Protein AF-A0AAP0V5S6-F1 (afdb_monomer_lite)

pLDDT: mean 70.34, std 24.14, range [26.58, 97.88]

Sequence (188 aa):
MSDKNNKRFLVTYANQEVSKASAVKLLKVNQARMKEGVSFMSADRAALKDNVLHFEHLGVSVLELTSEEAKSLANQEGVLAVEEDAKMYALDIEPEGFDADYKPEIYINQKEMEKLEGTQENIEGVRVKSCLRHKGASLEPINLLEVQEEDTVVGEKTVPEAESLPFNFEMLSDKNKLFAVESLADEK

Radius of gyration: 27.68 Å; chains: 1; bounding box: 50×61×90 Å

Secondary structure (DSSP, 8-state):
----S-EEEEEEESSS---HHHHHHHHT--GGGEEEHHHHHHSS----TT-EEEETTTTEEEEEE-HHHHHHHTTSTTEEEEEE-PPP--TTSPPTT--TT----EEE-HHHHHHHHHHHHHHTT-------------------------------------S--S--GGGSSSS-------------

Structure (mmCIF, N/CA/C/O backbone):
data_AF-A0AAP0V5S6-F1
#
_entry.id   AF-A0AAP0V5S6-F1
#
loop_
_atom_site.group_PDB
_atom_site.id
_atom_site.type_symbol
_atom_site.label_atom_id
_atom_site.label_alt_id
_atom_site.label_comp_id
_atom_site.label_asym_id
_atom_site.label_entity_id
_atom_site.label_seq_id
_atom_site.pdbx_PDB_ins_code
_atom_site.Cartn_x
_atom_site.Cartn_y
_atom_site.Cartn_z
_atom_site.occupancy
_atom_site.B_iso_or_equiv
_atom_site.auth_seq_id
_atom_site.auth_comp_id
_atom_site.auth_asym_id
_atom_site.auth_atom_id
_atom_site.pdbx_PDB_model_num
ATOM 1 N N . MET A 1 1 ? -5.248 16.307 -16.968 1.00 41.19 1 MET A N 1
ATOM 2 C CA . MET A 1 1 ? -4.747 17.017 -15.774 1.00 41.19 1 MET A CA 1
ATOM 3 C C . MET A 1 1 ? -3.443 16.346 -15.413 1.00 41.19 1 MET A C 1
ATOM 5 O O . MET A 1 1 ? -3.450 15.129 -15.338 1.00 41.19 1 MET A O 1
ATOM 9 N N . SER A 1 2 ? -2.341 17.092 -15.366 1.00 47.16 2 SER A N 1
ATOM 10 C CA . SER A 1 2 ? -0.997 16.538 -15.179 1.00 47.16 2 SER A CA 1
ATOM 11 C C . SER A 1 2 ? -0.911 15.728 -13.888 1.00 47.16 2 SER A C 1
ATOM 13 O O . SER A 1 2 ? -1.362 16.208 -12.846 1.00 47.16 2 SER A O 1
ATOM 15 N N . ASP A 1 3 ? -0.326 14.539 -13.995 1.00 51.31 3 ASP A N 1
ATOM 16 C CA . ASP A 1 3 ? 0.064 13.653 -12.903 1.00 51.31 3 ASP A CA 1
ATOM 17 C C . ASP A 1 3 ? 0.846 14.464 -11.854 1.00 51.31 3 ASP A C 1
ATOM 19 O O . ASP A 1 3 ? 2.003 14.834 -12.054 1.00 51.31 3 ASP A O 1
ATOM 23 N N . LYS A 1 4 ? 0.178 14.850 -10.765 1.00 57.22 4 LYS A N 1
ATOM 24 C CA . LYS A 1 4 ? 0.787 15.595 -9.662 1.00 57.22 4 LYS A CA 1
ATOM 25 C C . LYS A 1 4 ? 1.613 14.614 -8.838 1.00 57.22 4 LYS A C 1
ATOM 27 O O . LYS A 1 4 ? 1.044 13.996 -7.962 1.00 57.22 4 LYS A O 1
ATOM 32 N N . ASN A 1 5 ? 2.908 14.462 -9.113 1.00 77.62 5 ASN A N 1
ATOM 33 C CA . ASN A 1 5 ? 3.875 13.767 -8.244 1.00 77.62 5 ASN A CA 1
ATOM 34 C C . ASN A 1 5 ? 3.363 12.463 -7.589 1.00 77.62 5 ASN A C 1
ATOM 36 O O . ASN A 1 5 ? 3.657 12.201 -6.424 1.00 77.62 5 ASN A O 1
ATOM 40 N N . ASN A 1 6 ? 2.570 11.665 -8.310 1.00 87.56 6 ASN A N 1
ATOM 41 C CA . ASN A 1 6 ? 2.052 10.418 -7.764 1.00 87.56 6 ASN A CA 1
ATOM 42 C C . ASN A 1 6 ? 3.207 9.424 -7.644 1.00 87.56 6 ASN A C 1
ATOM 44 O O . ASN A 1 6 ? 3.978 9.235 -8.588 1.00 87.56 6 ASN A O 1
ATOM 48 N N . LYS A 1 7 ? 3.290 8.771 -6.491 1.00 91.06 7 LYS A N 1
ATOM 49 C CA . LYS A 1 7 ? 4.207 7.667 -6.218 1.00 91.06 7 LYS A CA 1
ATOM 50 C C . LYS A 1 7 ? 3.400 6.397 -6.014 1.00 91.06 7 LYS A C 1
ATOM 52 O O . LYS A 1 7 ? 2.199 6.447 -5.749 1.00 91.06 7 LYS A O 1
ATOM 57 N N . ARG A 1 8 ? 4.053 5.249 -6.150 1.00 93.12 8 ARG A N 1
ATOM 58 C CA . ARG A 1 8 ? 3.444 3.968 -5.795 1.00 93.12 8 ARG A CA 1
ATOM 59 C C . ARG A 1 8 ? 3.677 3.697 -4.325 1.00 93.12 8 ARG A C 1
ATOM 61 O O . ARG A 1 8 ? 4.775 3.920 -3.828 1.00 93.12 8 ARG A O 1
ATOM 68 N N . PHE A 1 9 ? 2.646 3.198 -3.668 1.00 95.50 9 PHE A N 1
ATOM 69 C CA . PHE A 1 9 ? 2.692 2.823 -2.269 1.00 95.50 9 PHE A CA 1
ATOM 70 C C . PHE A 1 9 ? 2.130 1.420 -2.076 1.00 95.50 9 PHE A C 1
ATOM 72 O O . PHE A 1 9 ? 1.155 1.035 -2.731 1.00 95.50 9 PHE A O 1
ATOM 79 N N . LEU A 1 10 ? 2.726 0.693 -1.140 1.00 96.56 10 LEU A N 1
ATOM 80 C CA . LEU A 1 10 ? 2.165 -0.477 -0.493 1.00 96.56 10 LEU A CA 1
ATOM 81 C C . LEU A 1 10 ? 1.344 -0.011 0.709 1.00 96.56 10 LEU A C 1
ATOM 83 O O . LEU A 1 10 ? 1.794 0.801 1.512 1.00 96.56 10 LEU A O 1
ATOM 87 N N . VAL A 1 11 ? 0.127 -0.527 0.829 1.00 97.19 11 VAL A N 1
ATOM 88 C CA . VAL A 1 11 ? -0.758 -0.296 1.969 1.00 97.19 11 VAL A CA 1
ATOM 89 C C . VAL A 1 11 ? -0.964 -1.615 2.678 1.00 97.19 11 VAL A C 1
ATOM 91 O O . VAL A 1 11 ? -1.604 -2.514 2.132 1.00 97.19 11 VAL A O 1
ATOM 94 N N . THR A 1 12 ? -0.444 -1.696 3.895 1.00 96.69 12 THR A N 1
ATOM 95 C CA . THR A 1 12 ? -0.555 -2.857 4.773 1.00 96.69 12 THR A CA 1
ATOM 96 C C . THR A 1 12 ? -1.757 -2.671 5.686 1.00 96.69 12 THR A C 1
ATOM 98 O O . THR A 1 12 ? -1.900 -1.640 6.350 1.00 96.69 12 THR A O 1
ATOM 101 N N . TYR A 1 13 ? -2.647 -3.656 5.718 1.00 96.19 13 TYR A N 1
ATOM 102 C CA . TYR A 1 13 ? -3.837 -3.630 6.561 1.00 96.19 13 TYR A CA 1
ATOM 103 C C . TYR A 1 13 ? -3.547 -4.161 7.966 1.00 96.19 13 TYR A C 1
ATOM 105 O O . TYR A 1 13 ? -2.679 -5.005 8.162 1.00 96.19 13 TYR A O 1
ATOM 113 N N . ALA A 1 14 ? -4.313 -3.692 8.952 1.00 93.19 14 ALA A N 1
ATOM 114 C CA . ALA A 1 14 ? -4.196 -4.166 10.333 1.00 93.19 14 ALA A CA 1
ATOM 115 C C . ALA A 1 14 ? -4.647 -5.631 10.498 1.00 93.19 14 ALA A C 1
ATOM 117 O O . ALA A 1 14 ? -4.164 -6.338 11.376 1.00 93.19 14 ALA A O 1
ATOM 118 N N . ASN A 1 15 ? -5.559 -6.100 9.640 1.00 88.94 15 ASN A N 1
ATOM 119 C CA . ASN A 1 15 ? -5.927 -7.509 9.537 1.00 88.94 15 ASN A CA 1
ATOM 120 C C . ASN A 1 15 ? -5.299 -8.099 8.267 1.00 88.94 15 ASN A C 1
ATOM 122 O O . ASN A 1 15 ? -5.404 -7.499 7.200 1.00 88.94 15 ASN A O 1
ATOM 126 N N . GLN A 1 16 ? -4.676 -9.271 8.375 1.00 79.75 16 GLN A N 1
ATOM 127 C CA . GLN A 1 16 ? -4.069 -9.957 7.233 1.00 79.75 16 GLN A CA 1
ATOM 128 C C . GLN A 1 16 ? -5.127 -10.518 6.269 1.00 79.75 16 GLN A C 1
ATOM 130 O O . GLN A 1 16 ? -4.907 -10.534 5.064 1.00 79.75 16 GLN A O 1
ATOM 135 N N . GLU A 1 17 ? -6.304 -10.905 6.771 1.00 86.75 17 GLU A N 1
ATOM 136 C CA . GLU A 1 17 ? -7.399 -11.469 5.972 1.00 86.75 17 GLU A CA 1
ATOM 137 C C . GLU A 1 17 ? -8.362 -10.376 5.484 1.00 86.75 17 GLU A C 1
ATOM 139 O O . GLU A 1 17 ? -9.538 -10.302 5.858 1.00 86.75 17 GLU A O 1
ATOM 144 N N . VAL A 1 18 ? -7.861 -9.471 4.646 1.00 90.62 18 VAL A N 1
ATOM 145 C CA . VAL A 1 18 ? -8.696 -8.443 4.015 1.00 90.62 18 VAL A CA 1
ATOM 146 C C . VAL A 1 18 ? -9.098 -8.914 2.633 1.00 90.62 18 VAL A C 1
ATOM 148 O O . VAL A 1 18 ? -8.262 -9.026 1.752 1.00 90.62 18 VAL A O 1
ATOM 151 N N . SER A 1 19 ? -10.400 -9.125 2.428 1.00 91.69 19 SER A N 1
ATOM 152 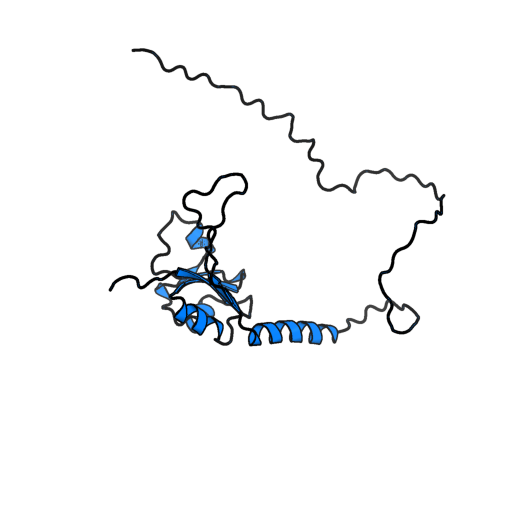C CA . SER A 1 19 ? -10.928 -9.442 1.099 1.00 91.69 19 SER A CA 1
ATOM 153 C C . SER A 1 19 ? -10.845 -8.257 0.137 1.00 91.69 19 SER A C 1
ATOM 155 O O . SER A 1 19 ? -10.921 -7.089 0.543 1.00 91.69 19 SER A O 1
ATOM 157 N N . LYS A 1 20 ? -10.876 -8.547 -1.168 1.00 90.94 20 LYS A N 1
ATOM 158 C CA . LYS A 1 20 ? -10.952 -7.526 -2.228 1.00 90.94 20 LYS A CA 1
ATOM 159 C C . LYS A 1 20 ? -12.079 -6.508 -2.008 1.00 90.94 20 LYS A C 1
ATOM 161 O O . LYS A 1 20 ? -11.898 -5.313 -2.236 1.00 90.94 20 LYS A O 1
ATOM 166 N N . ALA A 1 21 ? -13.256 -6.961 -1.573 1.00 91.50 21 ALA A N 1
ATOM 167 C CA . ALA A 1 21 ? -14.403 -6.085 -1.335 1.00 91.50 21 ALA A CA 1
ATOM 168 C C . ALA A 1 21 ? -14.187 -5.162 -0.125 1.00 91.50 21 ALA A C 1
ATOM 170 O O . ALA A 1 21 ? -14.599 -4.000 -0.151 1.00 91.50 21 ALA A O 1
ATOM 171 N N . SER A 1 22 ? -13.528 -5.664 0.920 1.00 92.56 22 SER A N 1
ATOM 172 C CA . SER A 1 22 ? -13.146 -4.878 2.094 1.00 92.56 22 SER A CA 1
ATOM 173 C C . SER A 1 22 ? -12.080 -3.840 1.740 1.00 92.56 22 SER A C 1
ATOM 175 O O . SER A 1 22 ? -12.246 -2.669 2.079 1.00 92.56 22 SER A O 1
ATOM 177 N N . ALA A 1 23 ? -11.057 -4.226 0.972 1.00 93.12 23 ALA A N 1
ATOM 178 C CA . ALA A 1 23 ? -10.015 -3.323 0.484 1.00 93.12 23 ALA A CA 1
ATOM 179 C C . ALA A 1 23 ? -10.588 -2.169 -0.355 1.00 93.12 23 ALA A C 1
ATOM 181 O O . ALA A 1 23 ? -10.225 -1.014 -0.150 1.00 93.12 23 ALA A O 1
ATOM 182 N N . VAL A 1 24 ? -11.541 -2.452 -1.253 1.00 94.19 24 VAL A N 1
ATOM 183 C CA . VAL A 1 24 ? -12.243 -1.430 -2.056 1.00 94.19 24 VAL A CA 1
ATOM 184 C C . VAL A 1 24 ? -12.928 -0.387 -1.169 1.00 94.19 24 VAL A C 1
ATOM 186 O O . VAL A 1 24 ? -12.810 0.811 -1.423 1.00 94.19 24 VAL A O 1
ATOM 189 N N . LYS A 1 25 ? -13.623 -0.833 -0.115 1.00 93.44 25 LYS A N 1
ATOM 190 C CA . LYS A 1 25 ? -14.309 0.059 0.832 1.00 93.44 25 LYS A CA 1
ATOM 191 C C . LYS A 1 25 ? -13.319 0.884 1.649 1.00 93.44 25 LYS A C 1
ATOM 193 O O . LYS A 1 25 ? -13.519 2.086 1.798 1.00 93.44 25 LYS A O 1
ATOM 198 N N . LEU A 1 26 ? -12.264 0.244 2.154 1.00 92.94 26 LEU A N 1
ATOM 199 C CA . LEU A 1 26 ? -11.262 0.879 3.006 1.00 92.94 26 LEU A CA 1
ATOM 200 C C . LEU A 1 26 ? -10.474 1.940 2.229 1.00 92.94 26 LEU A C 1
ATOM 202 O O . LEU A 1 26 ? -10.362 3.073 2.685 1.00 92.94 26 LEU A O 1
ATOM 206 N N . LEU A 1 27 ? -10.001 1.602 1.028 1.00 92.75 27 LEU A N 1
ATOM 207 C CA . LEU A 1 27 ? -9.225 2.508 0.178 1.00 92.75 27 LEU A CA 1
ATOM 208 C C . LEU A 1 27 ? -10.092 3.529 -0.575 1.00 92.75 27 LEU A C 1
ATOM 210 O O . LEU A 1 27 ? -9.559 4.431 -1.212 1.00 92.75 27 LEU A O 1
ATOM 214 N N . LYS A 1 28 ? -11.426 3.391 -0.533 1.00 92.81 28 LYS A N 1
ATOM 215 C CA . LYS A 1 28 ? -12.389 4.245 -1.256 1.00 92.81 28 LYS A CA 1
ATOM 216 C C . LYS A 1 28 ? -12.111 4.319 -2.766 1.00 92.81 28 LYS A C 1
ATOM 218 O O . LYS A 1 28 ? -12.337 5.344 -3.407 1.00 92.81 28 LYS A O 1
ATOM 223 N N . VAL A 1 29 ? -11.637 3.217 -3.345 1.00 90.69 29 VAL A N 1
ATOM 224 C CA . VAL A 1 29 ? -11.317 3.112 -4.777 1.00 90.69 29 VAL A CA 1
ATOM 225 C C . VAL A 1 29 ? -12.467 2.482 -5.557 1.00 90.69 29 VAL A C 1
ATOM 227 O O . VAL A 1 29 ? -13.310 1.780 -5.008 1.00 90.69 29 VAL A O 1
ATOM 230 N N . ASN A 1 30 ? -12.521 2.707 -6.870 1.00 90.44 30 ASN A N 1
ATOM 231 C CA . ASN A 1 30 ? -13.517 2.054 -7.719 1.00 90.44 30 ASN A CA 1
ATOM 232 C C . ASN A 1 30 ? -13.197 0.552 -7.861 1.00 90.44 30 ASN A C 1
ATOM 234 O O . ASN A 1 30 ? -12.082 0.188 -8.232 1.00 90.44 30 ASN A O 1
ATOM 238 N N . GLN A 1 31 ? -14.188 -0.317 -7.642 1.00 89.50 31 GLN A N 1
ATOM 239 C CA . GLN A 1 31 ? -14.043 -1.772 -7.760 1.00 89.50 31 GLN A CA 1
ATOM 240 C C . GLN A 1 31 ? -13.486 -2.227 -9.122 1.00 89.50 31 GLN A C 1
ATOM 242 O O . GLN A 1 31 ? -12.730 -3.194 -9.173 1.00 89.50 31 GLN A O 1
ATOM 247 N N . ALA A 1 32 ? -13.804 -1.528 -10.217 1.00 88.38 32 ALA A N 1
ATOM 248 C CA . ALA A 1 32 ? -13.301 -1.850 -11.555 1.00 88.38 32 ALA A CA 1
ATOM 249 C C . ALA A 1 32 ? -11.774 -1.672 -11.687 1.00 88.38 32 ALA A C 1
ATOM 251 O O . ALA A 1 32 ? -11.128 -2.386 -12.465 1.00 88.38 32 ALA A O 1
ATOM 252 N N . ARG A 1 33 ? -11.206 -0.745 -10.899 1.00 88.56 33 ARG A N 1
ATOM 253 C CA . ARG A 1 33 ? -9.761 -0.470 -10.820 1.00 88.56 33 ARG A CA 1
ATOM 254 C C . ARG A 1 33 ? -9.024 -1.495 -9.960 1.00 88.56 33 ARG A C 1
ATOM 256 O O . ARG A 1 33 ? -7.815 -1.631 -10.090 1.00 88.56 33 ARG A O 1
ATOM 263 N N . MET A 1 34 ? -9.739 -2.229 -9.107 1.00 91.06 34 MET A N 1
ATOM 264 C CA . MET A 1 34 ? -9.155 -3.237 -8.228 1.00 91.06 34 MET A CA 1
ATOM 265 C C . MET A 1 34 ? -8.904 -4.545 -8.990 1.00 91.06 34 MET A C 1
ATOM 267 O O . MET A 1 34 ? -9.842 -5.226 -9.428 1.00 91.06 34 MET A O 1
ATOM 271 N N . LYS A 1 35 ? -7.638 -4.932 -9.114 1.00 91.38 35 LYS A N 1
ATOM 272 C CA . LYS A 1 35 ? -7.181 -6.193 -9.702 1.00 91.38 35 LYS A CA 1
ATOM 273 C C . LYS A 1 35 ? -6.686 -7.126 -8.605 1.00 91.38 35 LYS A C 1
ATOM 275 O O . LYS A 1 35 ? -6.239 -6.687 -7.551 1.00 91.38 35 LYS A O 1
ATOM 280 N N . GLU A 1 36 ? -6.831 -8.419 -8.850 1.00 91.12 36 GLU A N 1
ATOM 281 C CA . GLU A 1 36 ? -6.203 -9.427 -7.999 1.00 91.12 36 GLU A CA 1
ATOM 282 C C . GLU A 1 36 ? -4.710 -9.454 -8.354 1.00 91.12 36 GLU A C 1
ATOM 284 O O . GLU A 1 36 ? -4.359 -9.516 -9.534 1.00 91.12 36 GLU A O 1
ATOM 289 N N . GLY A 1 37 ? -3.853 -9.265 -7.351 1.00 87.62 37 GLY A N 1
ATOM 290 C CA . GLY A 1 37 ? -2.441 -8.964 -7.552 1.00 87.62 37 GLY A CA 1
ATOM 291 C C . GLY A 1 37 ? -1.659 -10.112 -8.185 1.00 87.62 37 GLY A C 1
ATOM 292 O O . GLY A 1 37 ? -0.890 -9.875 -9.115 1.00 87.62 37 GLY A O 1
ATOM 293 N N . VAL A 1 38 ? -1.893 -11.355 -7.755 1.00 85.94 38 VAL A N 1
ATOM 294 C CA . VAL A 1 38 ? -1.132 -12.523 -8.228 1.00 85.94 38 VAL A CA 1
ATOM 295 C C . VAL A 1 38 ? -1.421 -12.799 -9.703 1.00 85.94 38 VAL A C 1
ATOM 297 O O . VAL A 1 38 ? -0.504 -12.933 -10.513 1.00 85.94 38 VAL A O 1
ATOM 300 N N . SER A 1 39 ? -2.697 -12.823 -10.078 1.00 86.44 39 SER A N 1
ATOM 301 C CA . SER A 1 39 ? -3.157 -13.023 -11.449 1.00 86.44 39 SER A CA 1
ATOM 302 C C . SER A 1 39 ? -2.778 -11.863 -12.361 1.00 86.44 39 SER A C 1
ATOM 304 O O . SER A 1 39 ? -2.566 -12.081 -13.551 1.00 86.44 39 SER A O 1
ATOM 306 N N . PHE A 1 40 ? -2.729 -10.631 -11.849 1.00 83.81 40 PHE A N 1
ATOM 307 C CA . PHE A 1 40 ? -2.315 -9.487 -12.658 1.00 83.81 40 PHE A CA 1
ATOM 308 C C . PHE A 1 40 ? -0.818 -9.541 -12.974 1.00 83.81 40 PHE A C 1
ATOM 310 O O . PHE A 1 40 ? -0.419 -9.247 -14.098 1.00 83.81 40 PHE A O 1
ATOM 317 N N . MET A 1 41 ? 0.004 -9.942 -12.002 1.00 81.94 41 MET A N 1
ATOM 318 C CA . MET A 1 41 ? 1.455 -10.044 -12.175 1.00 81.94 41 MET A CA 1
ATOM 319 C C . MET A 1 41 ? 1.887 -11.241 -13.029 1.00 81.94 41 MET A C 1
ATOM 321 O O . MET A 1 41 ? 2.969 -11.195 -13.612 1.00 81.94 41 MET A O 1
ATOM 325 N N . SER A 1 42 ? 1.070 -12.294 -13.116 1.00 82.00 42 SER A N 1
ATOM 326 C CA . SER A 1 42 ? 1.364 -13.481 -13.930 1.00 82.00 42 SER A CA 1
ATOM 327 C C . SER A 1 42 ? 0.998 -13.337 -15.411 1.00 82.00 42 SER A C 1
ATOM 329 O O . SER A 1 42 ? 1.455 -14.137 -16.225 1.00 82.00 42 SER A O 1
ATOM 331 N N . ALA A 1 43 ? 0.192 -12.338 -15.776 1.00 78.56 43 ALA A N 1
ATOM 332 C CA . ALA A 1 43 ? -0.167 -12.058 -17.163 1.00 78.56 43 ALA A CA 1
ATOM 333 C C . ALA A 1 43 ? 0.917 -11.233 -17.884 1.00 78.56 43 ALA A C 1
ATOM 335 O O . ALA A 1 43 ? 1.699 -10.523 -17.246 1.00 78.56 43 ALA A O 1
ATOM 336 N N . ASP A 1 44 ? 0.926 -11.269 -19.224 1.00 62.69 44 ASP A N 1
ATOM 337 C CA . ASP A 1 44 ? 1.782 -10.415 -20.061 1.00 62.69 44 ASP A CA 1
ATOM 338 C C . ASP A 1 44 ? 1.415 -8.925 -19.876 1.00 62.69 44 ASP A C 1
ATOM 340 O O . ASP A 1 44 ? 0.544 -8.354 -20.531 1.00 62.69 44 ASP A O 1
ATOM 344 N N . ARG A 1 45 ? 2.073 -8.351 -18.865 1.00 57.41 45 ARG A N 1
ATOM 345 C CA . ARG A 1 45 ? 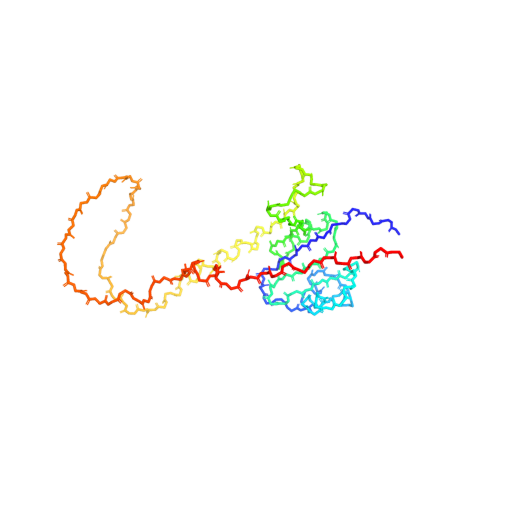2.203 -6.970 -18.377 1.00 57.41 45 ARG A CA 1
ATOM 346 C C . ARG A 1 45 ? 1.365 -5.893 -19.081 1.00 57.41 45 ARG A C 1
ATOM 348 O O . ARG A 1 45 ? 1.833 -5.215 -19.994 1.00 57.41 45 ARG A O 1
ATOM 355 N N . ALA A 1 46 ? 0.200 -5.585 -18.511 1.00 59.75 46 ALA A N 1
ATOM 356 C CA . ALA A 1 46 ? -0.354 -4.234 -18.591 1.00 59.75 46 ALA A CA 1
ATOM 357 C C . ALA A 1 46 ? 0.332 -3.336 -17.546 1.00 59.75 46 ALA A C 1
ATOM 359 O O . ALA A 1 46 ? 0.659 -3.783 -16.445 1.00 59.75 46 ALA A O 1
ATOM 360 N N . ALA A 1 47 ? 0.543 -2.058 -17.867 1.00 65.56 47 ALA A N 1
ATOM 361 C CA . ALA A 1 47 ? 1.027 -1.097 -16.883 1.00 65.56 47 ALA A CA 1
ATOM 362 C C . ALA A 1 47 ? 0.035 -1.002 -15.711 1.00 65.56 47 ALA A C 1
ATOM 364 O O . ALA A 1 47 ? -1.176 -0.934 -15.921 1.00 65.56 47 ALA A O 1
ATOM 365 N N . LEU A 1 48 ? 0.552 -0.931 -14.479 1.00 69.50 48 LEU A N 1
ATOM 366 C CA . LEU A 1 48 ? -0.251 -0.708 -13.269 1.00 69.50 48 LEU A CA 1
ATOM 367 C C . LEU A 1 48 ? -0.995 0.640 -13.283 1.00 69.50 48 LEU A C 1
ATOM 369 O O . LEU A 1 48 ? -1.841 0.886 -12.429 1.00 69.50 48 LEU A O 1
ATOM 373 N N . LYS A 1 49 ? -0.709 1.499 -14.266 1.00 73.25 49 LYS A N 1
ATOM 374 C CA . LYS A 1 49 ? -1.306 2.821 -14.406 1.00 73.25 49 LYS A CA 1
ATOM 375 C C . LYS A 1 49 ? -2.829 2.733 -14.265 1.00 73.25 49 LYS A C 1
ATOM 377 O O . LYS A 1 49 ? -3.481 1.919 -14.918 1.00 73.25 49 LYS A O 1
ATOM 382 N N . ASP A 1 50 ? -3.361 3.538 -13.351 1.00 75.00 50 ASP A N 1
ATOM 383 C CA . ASP A 1 50 ? -4.777 3.623 -12.978 1.00 75.00 50 ASP A CA 1
ATOM 384 C C . ASP A 1 50 ? -5.393 2.399 -12.273 1.00 75.00 50 ASP A C 1
ATOM 386 O O . ASP A 1 50 ? -6.562 2.462 -11.879 1.00 75.00 50 ASP A O 1
ATOM 390 N N . ASN A 1 51 ? -4.651 1.319 -12.030 1.00 84.50 51 ASN A N 1
ATOM 391 C CA . ASN A 1 51 ? -5.139 0.132 -11.324 1.00 84.50 51 ASN A CA 1
ATOM 392 C C . ASN A 1 51 ? -4.618 0.062 -9.879 1.00 84.50 51 ASN A C 1
ATOM 394 O O . ASN A 1 51 ? -3.625 0.684 -9.515 1.00 84.50 51 ASN A O 1
ATOM 398 N N . VAL A 1 52 ? -5.322 -0.710 -9.055 1.00 91.88 52 VAL A N 1
ATOM 399 C CA . VAL A 1 52 ? -4.924 -1.079 -7.691 1.00 91.88 52 VAL A CA 1
ATOM 400 C C . VAL A 1 52 ? -4.731 -2.585 -7.675 1.00 91.88 52 VAL A C 1
ATOM 402 O O . VAL A 1 52 ? -5.629 -3.307 -8.111 1.00 91.88 52 VAL A O 1
ATOM 405 N N . LEU A 1 53 ? -3.591 -3.067 -7.189 1.00 93.31 53 LEU A N 1
ATOM 406 C CA 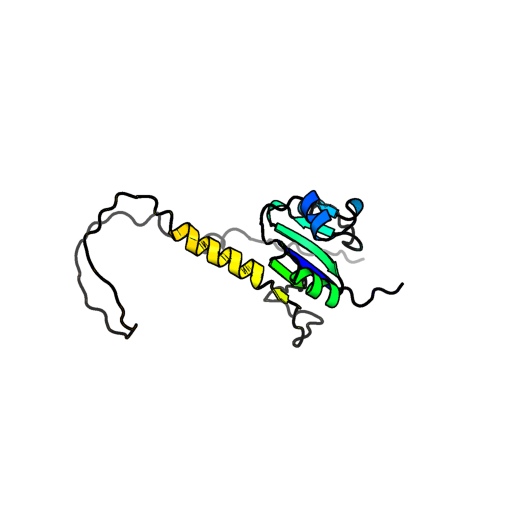. LEU A 1 53 ? -3.378 -4.498 -6.969 1.00 93.31 53 LEU A CA 1
ATOM 407 C C . LEU A 1 53 ? -3.688 -4.819 -5.527 1.00 93.31 53 LEU A C 1
ATOM 409 O O . LEU A 1 53 ? -3.213 -4.130 -4.635 1.00 93.31 53 LEU A O 1
ATOM 413 N N . HIS A 1 54 ? -4.453 -5.873 -5.304 1.00 94.81 54 HIS A N 1
ATOM 414 C CA . HIS A 1 54 ? -4.739 -6.351 -3.967 1.00 94.81 54 HIS A CA 1
ATOM 415 C C . HIS A 1 54 ? -4.303 -7.802 -3.813 1.00 94.81 54 HIS A C 1
ATOM 417 O O . HIS A 1 54 ? -4.625 -8.642 -4.657 1.00 94.81 54 HIS A O 1
ATOM 423 N N . PHE A 1 55 ? -3.594 -8.075 -2.723 1.00 93.12 55 PHE A N 1
ATOM 424 C CA . PHE A 1 55 ? -3.054 -9.377 -2.365 1.00 93.12 55 PHE A CA 1
ATOM 425 C C . PHE A 1 55 ? -3.764 -9.874 -1.102 1.00 93.12 55 PHE A C 1
ATOM 427 O O . PHE A 1 55 ? -3.333 -9.608 0.019 1.00 93.12 55 PHE A O 1
ATOM 434 N N . GLU A 1 56 ? -4.874 -10.585 -1.301 1.00 88.12 56 GLU A N 1
ATOM 435 C CA . GLU A 1 56 ? -5.824 -10.974 -0.243 1.00 88.12 56 GLU A CA 1
ATOM 436 C C . GLU A 1 56 ? -5.173 -11.762 0.904 1.00 88.12 56 GLU A C 1
ATOM 438 O O . GLU A 1 56 ? -5.448 -11.489 2.064 1.00 88.12 56 GLU A O 1
ATOM 443 N N . HIS A 1 57 ? -4.242 -12.670 0.600 1.00 87.31 57 HIS A N 1
ATOM 444 C CA . HIS A 1 57 ? -3.552 -13.490 1.608 1.00 87.31 57 HIS A CA 1
ATOM 445 C C . HIS A 1 57 ? -2.284 -12.846 2.187 1.00 87.31 57 HIS A C 1
ATOM 447 O O . HIS A 1 57 ? -1.624 -13.450 3.026 1.00 87.31 57 HIS A O 1
ATOM 453 N N . LEU A 1 58 ? -1.914 -11.652 1.717 1.00 90.25 58 LEU A N 1
ATOM 454 C CA . LEU A 1 58 ? -0.810 -10.875 2.289 1.00 90.25 58 LEU A CA 1
ATOM 455 C C . LEU A 1 58 ? -1.317 -9.722 3.157 1.00 90.25 58 LEU A C 1
ATOM 457 O O . LEU A 1 58 ? -0.543 -9.157 3.921 1.00 90.25 58 LEU A O 1
ATOM 461 N N . GLY A 1 59 ? -2.591 -9.340 3.024 1.00 92.50 59 GLY A N 1
ATOM 462 C CA . GLY A 1 59 ? -3.112 -8.146 3.682 1.00 92.50 59 GLY A CA 1
ATOM 463 C C . GLY A 1 59 ? -2.474 -6.861 3.151 1.00 92.50 59 GLY A C 1
ATOM 464 O O . GLY A 1 59 ? -2.329 -5.896 3.898 1.00 92.50 59 GLY A O 1
ATOM 465 N N . VAL A 1 60 ? -2.096 -6.838 1.868 1.00 95.50 60 VAL A N 1
ATOM 466 C CA . VAL A 1 60 ? -1.427 -5.692 1.237 1.00 95.50 60 VAL A CA 1
ATOM 467 C C . VAL A 1 60 ? -2.111 -5.308 -0.071 1.00 95.50 60 VAL A C 1
ATOM 469 O O . VAL A 1 60 ? -2.591 -6.161 -0.822 1.00 95.50 60 VAL A O 1
ATOM 472 N N . SER A 1 61 ? -2.134 -4.011 -0.368 1.00 95.62 61 SER A N 1
ATOM 473 C CA . SER A 1 61 ? -2.486 -3.494 -1.693 1.00 95.62 61 SER A CA 1
ATOM 474 C C . SER A 1 61 ? -1.444 -2.516 -2.221 1.00 95.62 61 SER A C 1
ATOM 476 O O . SER A 1 61 ? -0.834 -1.793 -1.445 1.00 95.62 61 SER A O 1
ATOM 478 N N . VAL A 1 62 ? -1.291 -2.450 -3.542 1.00 94.88 62 VAL A N 1
ATOM 479 C CA . VAL A 1 62 ? -0.406 -1.510 -4.240 1.00 94.88 62 VAL A CA 1
ATOM 480 C C . VAL A 1 62 ? -1.238 -0.545 -5.074 1.00 94.88 62 VAL A C 1
ATOM 482 O O . VAL A 1 62 ? -2.091 -0.975 -5.856 1.00 94.88 62 VAL A O 1
ATOM 485 N N . LEU A 1 63 ? -0.992 0.755 -4.925 1.00 93.19 63 LEU A N 1
ATOM 486 C CA . LEU A 1 63 ? -1.673 1.813 -5.672 1.00 93.19 63 LEU A CA 1
ATOM 487 C C . LEU A 1 63 ? -0.832 3.086 -5.780 1.00 93.19 63 LEU A C 1
ATOM 489 O O . LEU A 1 63 ? 0.103 3.298 -5.015 1.00 93.19 63 LEU A O 1
ATOM 493 N N . GLU A 1 64 ? -1.190 3.936 -6.739 1.00 92.75 64 GLU A N 1
ATOM 494 C CA . GLU A 1 64 ? -0.593 5.261 -6.915 1.00 92.75 64 GLU A CA 1
ATOM 495 C C . GLU A 1 64 ? -1.340 6.308 -6.075 1.00 92.75 64 GLU A C 1
ATOM 497 O O . GLU A 1 64 ? -2.566 6.408 -6.175 1.00 92.75 64 GLU A O 1
ATOM 502 N N . LEU A 1 65 ? -0.601 7.072 -5.265 1.00 92.25 65 LEU A N 1
ATOM 503 C CA . LEU A 1 65 ? -1.096 8.124 -4.365 1.00 92.25 65 LEU A CA 1
ATOM 504 C C . LEU A 1 65 ? -0.142 9.325 -4.375 1.00 92.25 65 LEU A C 1
ATOM 506 O O . LEU A 1 65 ? 1.033 9.190 -4.727 1.00 92.25 65 LEU A O 1
ATOM 510 N N . THR A 1 66 ? -0.614 10.487 -3.926 1.00 93.62 66 THR A N 1
ATOM 511 C CA . THR A 1 66 ? 0.296 11.555 -3.477 1.00 93.62 66 THR A CA 1
ATOM 512 C C . THR A 1 66 ? 0.800 11.279 -2.056 1.00 93.62 66 THR A C 1
ATOM 514 O O . THR A 1 66 ? 0.172 10.541 -1.293 1.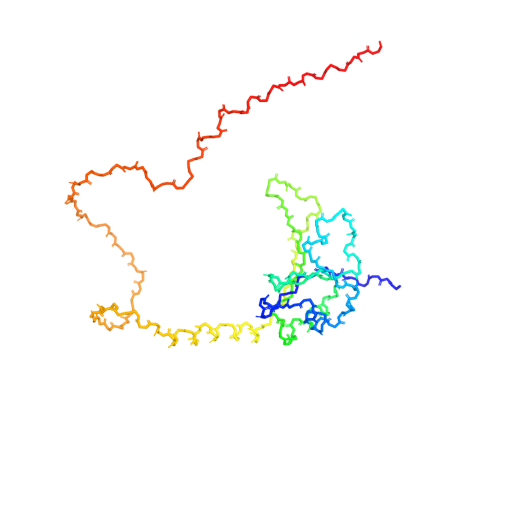00 93.62 66 THR A O 1
ATOM 517 N N . SER A 1 67 ? 1.909 11.905 -1.656 1.00 93.50 67 SER A N 1
ATOM 518 C CA . SER A 1 67 ? 2.441 11.808 -0.287 1.00 93.50 67 SER A CA 1
ATOM 519 C C . SER A 1 67 ? 1.423 12.241 0.778 1.00 93.50 67 SER A C 1
ATOM 521 O O . SER A 1 67 ? 1.321 11.639 1.848 1.00 93.50 67 SER A O 1
ATOM 523 N N . GLU A 1 68 ? 0.616 13.267 0.496 1.00 94.56 68 GLU A N 1
ATOM 524 C CA . GLU A 1 68 ? -0.439 13.730 1.404 1.00 94.56 68 GLU A CA 1
ATOM 525 C C . GLU A 1 68 ? -1.564 12.701 1.548 1.00 94.56 68 GLU A C 1
ATOM 527 O O . GLU A 1 68 ? -2.048 12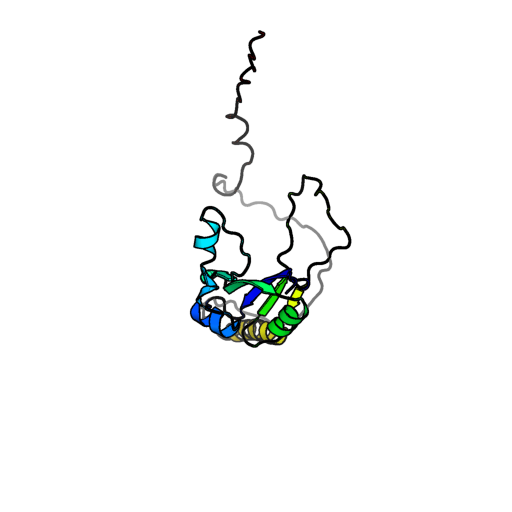.469 2.660 1.00 94.56 68 GLU A O 1
ATOM 532 N N . GLU A 1 69 ? -1.967 12.069 0.444 1.00 94.38 69 GLU A N 1
ATOM 533 C CA . GLU A 1 69 ? -2.961 10.996 0.450 1.00 94.38 69 GLU A CA 1
ATOM 534 C C . GLU A 1 69 ? -2.441 9.775 1.212 1.00 94.38 69 GLU A C 1
ATOM 536 O O . GLU A 1 69 ? -3.157 9.249 2.064 1.00 94.38 69 GLU A O 1
ATOM 541 N N . ALA A 1 70 ? -1.186 9.374 0.980 1.00 95.00 70 ALA A N 1
ATOM 542 C CA . ALA A 1 70 ? -0.529 8.277 1.686 1.00 95.00 70 ALA A CA 1
ATOM 543 C C . ALA A 1 70 ? -0.481 8.529 3.201 1.00 95.00 70 ALA A C 1
ATOM 545 O O . ALA A 1 70 ? -0.915 7.692 3.996 1.00 95.00 70 ALA A O 1
ATOM 546 N N . LYS A 1 71 ? -0.058 9.730 3.612 1.00 95.69 71 LYS A N 1
ATOM 547 C CA . LYS A 1 71 ? -0.042 10.136 5.022 1.00 95.69 71 LYS A CA 1
ATOM 548 C C . LYS A 1 71 ? -1.443 10.167 5.633 1.00 95.69 71 LYS A C 1
ATOM 550 O O . LYS A 1 71 ? -1.624 9.765 6.782 1.00 95.69 71 LYS A O 1
ATOM 555 N N . SER A 1 72 ? -2.449 10.644 4.899 1.00 95.31 72 SER A N 1
ATOM 556 C CA . SER A 1 72 ? -3.837 10.622 5.373 1.00 95.31 72 SER A CA 1
ATOM 557 C C . SER A 1 72 ? -4.359 9.193 5.518 1.00 95.31 72 SER A C 1
ATOM 559 O O . SER A 1 72 ? -5.067 8.902 6.481 1.00 95.31 72 SER A O 1
ATOM 561 N N . LEU A 1 73 ? -4.021 8.310 4.578 1.00 95.62 73 LEU A N 1
ATOM 562 C CA . LEU A 1 73 ? -4.459 6.920 4.566 1.00 95.62 73 LEU A CA 1
ATOM 563 C C . LEU A 1 73 ? -3.852 6.123 5.724 1.00 95.62 73 LEU A C 1
ATOM 565 O O . LEU A 1 73 ? -4.562 5.352 6.362 1.00 95.62 73 LEU A O 1
ATOM 569 N N . ALA A 1 74 ? -2.586 6.376 6.061 1.00 95.62 74 ALA A N 1
ATOM 570 C CA . ALA A 1 74 ? -1.914 5.759 7.203 1.00 95.62 74 ALA A CA 1
ATOM 571 C C . ALA A 1 74 ? -2.560 6.094 8.558 1.00 95.62 74 ALA A C 1
ATOM 573 O O . ALA A 1 74 ? -2.336 5.391 9.530 1.00 95.62 74 ALA A O 1
ATOM 574 N N . ASN A 1 75 ? -3.375 7.149 8.648 1.00 94.69 75 ASN A N 1
ATOM 575 C CA . ASN A 1 75 ? -4.110 7.484 9.872 1.00 94.69 75 ASN A CA 1
ATOM 576 C C . ASN A 1 75 ? -5.509 6.845 9.934 1.00 94.69 75 ASN A C 1
ATOM 578 O O . ASN A 1 75 ? -6.239 7.053 10.905 1.00 94.69 75 ASN A O 1
ATOM 582 N N . GLN A 1 76 ? -5.921 6.115 8.894 1.00 94.56 76 GLN A N 1
ATOM 583 C CA . GLN A 1 76 ? -7.234 5.489 8.830 1.00 94.56 76 GLN A CA 1
ATOM 584 C C . GLN A 1 76 ? -7.264 4.193 9.648 1.00 94.56 76 GLN A C 1
ATOM 586 O O . GLN A 1 76 ? -6.341 3.382 9.599 1.00 94.56 76 GLN A O 1
ATOM 591 N N . GLU A 1 77 ? -8.362 3.970 10.371 1.00 93.88 77 GLU A N 1
ATOM 592 C CA . GLU A 1 77 ? -8.596 2.703 11.066 1.00 93.88 77 GLU A CA 1
ATOM 593 C C . GLU A 1 77 ? -8.584 1.525 10.077 1.00 93.88 77 GLU A C 1
ATOM 595 O O . GLU A 1 77 ? -9.140 1.603 8.974 1.00 93.88 77 GLU A O 1
ATOM 600 N N . GLY A 1 78 ? -7.926 0.437 10.476 1.00 93.56 78 GLY A N 1
ATOM 601 C CA . GLY A 1 78 ? -7.727 -0.749 9.643 1.00 93.56 78 GLY A CA 1
ATOM 602 C C . GLY A 1 78 ? -6.528 -0.682 8.688 1.00 93.56 78 GLY A C 1
ATOM 603 O O . GLY A 1 78 ? -6.237 -1.688 8.039 1.00 93.56 78 GLY A O 1
ATOM 604 N N . VAL A 1 79 ? -5.815 0.448 8.608 1.00 96.31 79 VAL A N 1
ATOM 605 C CA . VAL A 1 79 ? -4.514 0.560 7.924 1.00 96.31 79 VAL A CA 1
ATOM 606 C C . VAL A 1 79 ? -3.404 0.538 8.962 1.00 96.31 79 VAL A C 1
ATOM 608 O O . VAL A 1 79 ? -3.407 1.349 9.886 1.00 96.31 79 VAL A O 1
ATOM 611 N N . LEU A 1 80 ? -2.452 -0.374 8.786 1.00 96.06 80 LEU A N 1
ATOM 612 C CA . LEU A 1 80 ? -1.296 -0.527 9.660 1.00 96.06 80 LEU A CA 1
ATOM 613 C C . LEU A 1 80 ? -0.132 0.363 9.222 1.00 96.06 80 LEU A C 1
ATOM 615 O O . LEU A 1 80 ? 0.469 1.052 10.043 1.00 96.06 80 LEU A O 1
ATOM 619 N N . ALA A 1 81 ? 0.171 0.360 7.925 1.00 97.00 81 ALA A N 1
ATOM 620 C CA . ALA A 1 81 ? 1.267 1.130 7.355 1.00 97.00 81 ALA A CA 1
ATOM 621 C C . ALA A 1 81 ? 1.009 1.479 5.886 1.00 97.00 81 ALA A C 1
ATOM 623 O O . ALA A 1 81 ? 0.272 0.784 5.181 1.00 97.00 81 ALA A O 1
ATOM 624 N N . VAL A 1 82 ? 1.633 2.566 5.438 1.00 97.88 82 VAL A N 1
ATOM 625 C CA . VAL A 1 82 ? 1.717 2.971 4.035 1.00 97.88 82 VAL A CA 1
ATOM 626 C C . VAL A 1 82 ? 3.180 3.263 3.712 1.00 97.88 82 VAL A C 1
ATOM 628 O O . VAL A 1 82 ? 3.784 4.139 4.330 1.00 97.88 82 VAL A O 1
ATOM 631 N N . GLU A 1 83 ? 3.744 2.526 2.763 1.00 97.69 83 GLU A N 1
ATOM 632 C CA . GLU A 1 83 ? 5.177 2.514 2.443 1.00 97.69 83 GLU A CA 1
ATOM 633 C C . GLU A 1 83 ? 5.379 2.743 0.948 1.00 97.69 83 GLU A C 1
ATOM 635 O O . GLU A 1 83 ? 4.670 2.157 0.135 1.00 97.69 83 GLU A O 1
ATOM 640 N N . GLU A 1 84 ? 6.312 3.608 0.560 1.00 95.94 84 GLU A N 1
ATOM 641 C CA . GLU A 1 84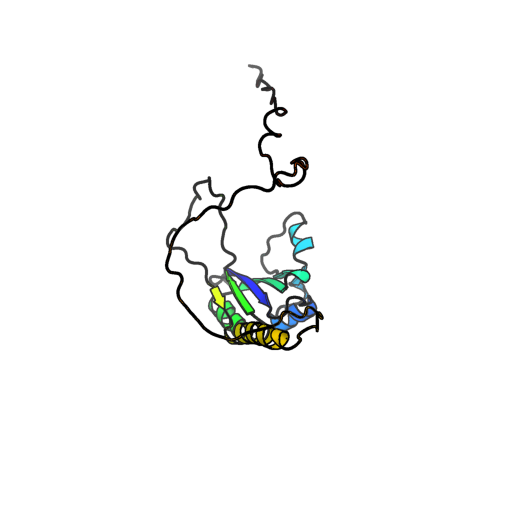 ? 6.655 3.816 -0.848 1.00 95.94 84 GLU A CA 1
ATOM 642 C C . GLU A 1 84 ? 7.184 2.510 -1.467 1.00 95.94 84 GLU A C 1
ATOM 644 O O . GLU A 1 84 ? 8.024 1.827 -0.881 1.00 95.94 84 GLU A O 1
ATOM 649 N N . ASP A 1 85 ? 6.701 2.175 -2.667 1.00 94.81 85 ASP A N 1
ATOM 650 C CA . ASP A 1 85 ? 7.149 1.027 -3.469 1.00 94.81 85 ASP A CA 1
ATOM 651 C C . ASP A 1 85 ? 8.555 1.303 -4.017 1.00 94.81 85 ASP A C 1
ATOM 653 O O . ASP A 1 85 ? 8.755 1.755 -5.151 1.00 94.81 85 ASP A O 1
ATOM 657 N N . ALA A 1 86 ? 9.536 1.132 -3.132 1.00 91.00 86 ALA A N 1
ATOM 658 C CA . ALA A 1 86 ? 10.924 1.470 -3.366 1.00 91.00 86 ALA A CA 1
ATOM 659 C C . ALA A 1 86 ? 11.597 0.475 -4.317 1.00 91.00 86 ALA A C 1
ATOM 661 O O . ALA A 1 86 ? 11.358 -0.733 -4.301 1.00 91.00 86 ALA A O 1
ATOM 662 N N . LYS A 1 87 ? 12.511 0.992 -5.140 1.00 86.62 87 LYS A N 1
ATOM 663 C CA . LYS A 1 87 ? 13.315 0.157 -6.032 1.00 86.62 87 LYS A CA 1
ATOM 664 C C . LYS A 1 87 ? 14.329 -0.650 -5.227 1.00 86.62 87 LYS A C 1
ATOM 666 O O . LYS A 1 87 ? 15.079 -0.089 -4.433 1.00 86.62 87 LYS A O 1
ATOM 671 N N . MET A 1 88 ? 14.394 -1.943 -5.521 1.00 86.62 88 MET A N 1
ATOM 672 C CA . MET A 1 88 ? 15.431 -2.846 -5.031 1.00 86.62 88 MET A CA 1
ATOM 673 C C . MET A 1 88 ? 16.456 -3.096 -6.140 1.00 86.62 88 MET A C 1
ATOM 675 O O . MET A 1 88 ? 16.083 -3.268 -7.302 1.00 86.62 88 MET A O 1
ATOM 679 N N . TYR A 1 89 ? 17.739 -3.128 -5.781 1.00 84.81 89 TYR A N 1
ATOM 680 C CA . TYR A 1 89 ? 18.852 -3.350 -6.707 1.00 84.81 89 TYR A CA 1
ATOM 681 C C . TYR A 1 89 ? 19.583 -4.648 -6.357 1.00 84.81 89 TYR A C 1
ATOM 683 O O . TYR A 1 89 ? 19.631 -5.047 -5.192 1.00 84.81 89 TYR A O 1
ATOM 691 N N . ALA A 1 90 ? 20.136 -5.320 -7.367 1.00 87.62 90 ALA A N 1
ATOM 692 C CA . ALA A 1 90 ? 20.991 -6.480 -7.143 1.00 87.62 90 ALA A CA 1
ATOM 693 C C . ALA A 1 90 ? 22.317 -6.028 -6.515 1.00 87.62 90 ALA A C 1
ATOM 695 O O . ALA A 1 90 ? 22.871 -5.014 -6.929 1.00 87.62 90 ALA A O 1
ATOM 696 N N . LEU A 1 91 ? 22.822 -6.784 -5.537 1.00 85.25 91 LEU A N 1
ATOM 697 C CA . LEU A 1 91 ? 23.976 -6.370 -4.727 1.00 85.25 91 LEU A CA 1
ATOM 698 C C . LEU A 1 91 ? 25.270 -6.188 -5.540 1.00 85.25 91 LEU A C 1
ATOM 700 O O . LEU A 1 91 ? 26.058 -5.307 -5.219 1.00 85.25 91 LEU A O 1
ATOM 704 N N . ASP A 1 92 ? 25.461 -6.969 -6.607 1.00 86.00 92 ASP A N 1
ATOM 705 C CA . ASP A 1 92 ? 26.700 -6.982 -7.403 1.00 86.00 92 ASP A CA 1
ATOM 706 C C . ASP A 1 92 ? 26.630 -6.120 -8.676 1.00 86.00 92 ASP A C 1
ATOM 708 O O . ASP A 1 92 ? 27.465 -6.247 -9.572 1.00 86.00 92 ASP A O 1
ATOM 712 N N . ILE A 1 93 ? 25.606 -5.272 -8.802 1.00 83.75 93 ILE A N 1
ATOM 713 C CA . ILE A 1 93 ? 25.404 -4.421 -9.976 1.00 83.75 93 ILE A CA 1
ATOM 714 C C . ILE A 1 93 ? 25.328 -2.975 -9.510 1.00 83.75 93 ILE A C 1
ATOM 716 O O . ILE A 1 93 ? 24.443 -2.627 -8.730 1.00 83.75 93 ILE A O 1
ATOM 720 N N . GLU A 1 94 ? 26.223 -2.125 -10.020 1.00 79.44 94 GLU A N 1
ATOM 721 C CA . GLU A 1 94 ? 26.133 -0.685 -9.790 1.00 79.44 94 GLU A CA 1
ATOM 722 C C . GLU A 1 94 ? 24.821 -0.154 -10.386 1.00 79.44 94 GLU A C 1
ATOM 724 O O . GLU A 1 94 ? 24.593 -0.267 -11.596 1.00 79.44 94 GLU A O 1
ATOM 729 N N . PRO A 1 95 ? 23.920 0.397 -9.559 1.00 80.94 95 PRO A N 1
ATOM 730 C CA . PRO A 1 95 ? 22.638 0.866 -10.047 1.00 80.94 95 PRO A CA 1
ATOM 731 C C . PRO A 1 95 ? 22.799 2.178 -10.823 1.00 80.94 95 PRO A C 1
ATOM 733 O O . PRO A 1 95 ? 23.188 3.209 -10.273 1.00 80.94 95 PRO A O 1
ATOM 736 N N . GLU A 1 96 ? 22.448 2.166 -12.109 1.00 79.44 96 GLU A N 1
ATOM 737 C CA . GLU A 1 96 ? 22.388 3.391 -12.907 1.00 79.44 96 GLU A CA 1
ATOM 738 C C . GLU A 1 96 ? 21.308 4.344 -12.368 1.00 79.44 96 GLU A C 1
ATOM 740 O O . GLU A 1 96 ? 20.150 3.965 -12.178 1.00 79.44 96 GLU A O 1
ATOM 745 N N . GLY A 1 97 ? 21.678 5.610 -12.143 1.00 76.69 97 GLY A N 1
ATOM 746 C CA . GLY A 1 97 ? 20.743 6.640 -11.679 1.00 76.69 97 GLY A CA 1
ATOM 747 C C . GLY A 1 97 ? 20.299 6.483 -10.222 1.00 76.69 97 GLY A C 1
ATOM 748 O O . GLY A 1 97 ? 19.229 6.972 -9.858 1.00 76.69 97 GLY A O 1
ATOM 749 N N . PHE A 1 98 ? 21.092 5.797 -9.397 1.00 80.81 98 PHE A N 1
ATOM 750 C CA . PHE A 1 98 ? 20.871 5.730 -7.958 1.00 80.81 98 PHE A CA 1
ATOM 751 C C . PHE A 1 98 ? 21.136 7.082 -7.296 1.00 80.81 98 PHE A C 1
ATOM 753 O O . PHE A 1 98 ? 22.228 7.641 -7.390 1.00 80.81 98 PHE A O 1
ATOM 760 N N . ASP A 1 99 ? 20.118 7.590 -6.615 1.00 84.31 99 ASP A N 1
ATOM 761 C CA . ASP A 1 99 ? 20.223 8.762 -5.761 1.00 84.31 99 ASP A CA 1
ATOM 762 C C . ASP A 1 99 ? 20.556 8.297 -4.338 1.00 84.31 99 ASP A C 1
ATOM 764 O O . ASP A 1 99 ? 19.735 7.666 -3.674 1.00 84.31 99 ASP A O 1
ATOM 768 N N . ALA A 1 100 ? 21.776 8.587 -3.882 1.00 82.50 100 ALA A N 1
ATOM 769 C CA . ALA A 1 100 ? 22.240 8.208 -2.549 1.00 82.50 100 ALA A CA 1
ATOM 770 C C . ALA A 1 100 ? 21.495 8.941 -1.419 1.00 82.50 100 ALA A C 1
ATOM 772 O O . ALA A 1 100 ? 21.478 8.455 -0.288 1.00 82.50 100 ALA A O 1
ATOM 773 N N . ASP A 1 101 ? 20.864 10.078 -1.724 1.00 88.88 101 ASP A N 1
ATOM 774 C CA . ASP A 1 101 ? 20.077 10.855 -0.768 1.00 88.88 101 ASP A CA 1
ATOM 775 C C . ASP A 1 101 ? 18.592 10.454 -0.773 1.00 88.88 101 ASP A C 1
ATOM 777 O O . ASP A 1 101 ? 17.821 10.918 0.078 1.00 88.88 101 ASP A O 1
ATOM 781 N N . TYR A 1 102 ? 18.179 9.570 -1.690 1.00 89.69 102 TYR A N 1
ATOM 782 C CA . TYR A 1 102 ? 16.807 9.085 -1.761 1.00 89.69 102 TYR A CA 1
ATOM 783 C C . TYR A 1 102 ? 16.427 8.324 -0.488 1.00 89.69 102 TYR A C 1
ATOM 785 O O . TYR A 1 102 ? 17.056 7.339 -0.096 1.00 89.69 102 TYR A O 1
ATOM 793 N N . LYS A 1 103 ? 15.336 8.767 0.138 1.00 91.69 103 LYS A N 1
ATOM 794 C CA . LYS A 1 103 ? 14.721 8.109 1.291 1.00 91.69 103 LYS A CA 1
ATOM 795 C C . LYS A 1 103 ? 13.262 7.808 0.963 1.00 91.69 103 LYS A C 1
ATOM 797 O O . LYS A 1 103 ? 12.522 8.760 0.707 1.00 91.69 103 LYS A O 1
ATOM 802 N N . PRO A 1 104 ? 12.847 6.530 0.969 1.00 92.94 104 PRO A N 1
ATOM 803 C CA . PRO A 1 104 ? 11.459 6.178 0.721 1.00 92.94 104 PRO A CA 1
ATOM 804 C C . PRO A 1 104 ? 10.562 6.720 1.833 1.00 92.94 104 PRO A C 1
ATOM 806 O O . PRO A 1 104 ? 10.949 6.786 3.004 1.00 92.94 104 PRO A O 1
ATOM 809 N N . GLU A 1 105 ? 9.351 7.109 1.460 1.00 96.00 105 GLU A N 1
ATOM 810 C CA . GLU A 1 105 ? 8.343 7.555 2.416 1.00 96.00 105 GLU A CA 1
ATOM 811 C C . GLU A 1 105 ? 7.702 6.365 3.134 1.00 96.00 105 GLU A C 1
ATOM 813 O O . GLU A 1 105 ? 7.235 5.419 2.504 1.00 96.00 105 GLU A O 1
ATOM 818 N N . ILE A 1 106 ? 7.661 6.423 4.466 1.00 96.81 106 ILE A N 1
ATOM 819 C CA . ILE A 1 106 ? 7.056 5.391 5.311 1.00 96.81 106 ILE A CA 1
ATOM 820 C C . ILE A 1 106 ? 6.176 6.070 6.358 1.00 96.81 106 ILE A C 1
ATOM 822 O O . ILE A 1 106 ? 6.618 6.967 7.082 1.00 96.81 106 ILE A O 1
ATOM 826 N N . TYR A 1 107 ? 4.929 5.620 6.458 1.00 97.38 107 TYR A N 1
ATOM 827 C CA . TYR A 1 107 ? 3.939 6.124 7.399 1.00 97.38 107 TYR A CA 1
ATOM 828 C C . TYR A 1 107 ? 3.316 4.962 8.170 1.00 97.38 107 TYR A C 1
ATOM 830 O O . TYR A 1 107 ? 2.614 4.135 7.595 1.00 97.38 107 TYR A O 1
ATOM 838 N N . ILE A 1 108 ? 3.551 4.913 9.480 1.00 96.75 108 ILE A N 1
ATOM 839 C CA . ILE A 1 108 ? 3.086 3.827 10.353 1.00 96.75 108 ILE A CA 1
ATOM 840 C C . ILE A 1 108 ? 1.949 4.333 11.239 1.00 96.75 108 ILE A C 1
ATOM 842 O O . ILE A 1 108 ? 2.065 5.384 11.878 1.00 96.75 108 ILE A O 1
ATOM 846 N N . ASN A 1 109 ? 0.865 3.566 11.315 1.00 96.38 109 ASN A N 1
ATOM 847 C CA . ASN A 1 109 ? -0.243 3.831 12.218 1.00 96.38 109 ASN A CA 1
ATOM 848 C C . ASN A 1 109 ? 0.072 3.304 13.622 1.00 96.38 109 ASN A C 1
ATOM 850 O O . ASN A 1 109 ? -0.192 2.145 13.939 1.00 96.38 109 ASN A O 1
ATOM 854 N N . GLN A 1 110 ? 0.610 4.167 14.485 1.00 93.94 110 GLN A N 1
ATOM 855 C CA . GLN A 1 110 ? 0.994 3.791 15.854 1.00 93.94 110 GLN A CA 1
ATOM 856 C C . GLN A 1 110 ? -0.170 3.186 16.652 1.00 93.94 110 GLN A C 1
ATOM 858 O O . GLN A 1 110 ? 0.018 2.205 17.359 1.00 93.94 110 GLN A O 1
ATOM 863 N N . LYS A 1 111 ? -1.397 3.692 16.470 1.00 93.50 111 LYS A N 1
ATOM 864 C CA . LYS A 1 111 ? -2.574 3.185 17.192 1.00 93.50 111 LYS A CA 1
ATOM 865 C C . LYS A 1 111 ? -2.948 1.762 16.790 1.00 93.50 111 LYS A C 1
ATOM 867 O O . LYS A 1 111 ? -3.422 1.005 17.627 1.00 93.50 111 LYS A O 1
ATOM 872 N N . GLU A 1 112 ? -2.809 1.411 15.513 1.00 93.06 112 GLU A N 1
ATOM 873 C CA . GLU A 1 112 ? -3.073 0.040 15.057 1.00 93.06 112 GLU A CA 1
ATOM 874 C C . GLU A 1 112 ? -1.929 -0.903 15.450 1.00 93.06 112 GLU A C 1
ATOM 876 O O . GLU A 1 112 ? -2.196 -2.039 15.834 1.00 93.06 112 GLU A O 1
ATOM 881 N N . MET A 1 113 ? -0.680 -0.422 15.450 1.00 90.38 113 MET A N 1
ATOM 882 C CA . MET A 1 113 ? 0.473 -1.186 15.948 1.00 90.38 113 MET A CA 1
ATOM 883 C C . MET A 1 113 ? 0.321 -1.543 17.434 1.00 90.38 113 MET A C 1
ATOM 885 O O . MET A 1 113 ? 0.441 -2.710 17.797 1.00 90.38 113 MET A O 1
ATOM 889 N N . GLU A 1 114 ? -0.055 -0.580 18.280 1.00 90.62 114 GLU A N 1
ATOM 890 C CA . GLU A 1 114 ? -0.293 -0.805 19.716 1.00 90.62 114 GLU A CA 1
ATOM 891 C C . GLU A 1 114 ? -1.385 -1.863 19.974 1.00 90.62 114 GLU A C 1
ATOM 893 O O . GLU A 1 114 ? -1.280 -2.663 20.904 1.00 90.62 114 GLU A O 1
ATOM 898 N N . LYS A 1 115 ? -2.437 -1.915 19.141 1.00 88.88 115 LYS A N 1
ATOM 899 C CA . LYS A 1 115 ? -3.492 -2.942 19.252 1.00 88.88 115 LYS A CA 1
ATOM 900 C C . LYS A 1 115 ? -2.961 -4.346 18.958 1.00 88.88 115 LYS A C 1
ATOM 902 O O . LYS A 1 115 ? -3.418 -5.303 19.586 1.00 88.88 115 LYS A O 1
ATOM 907 N N . LEU A 1 116 ? -2.033 -4.488 18.009 1.00 79.44 116 LEU A N 1
ATOM 908 C CA . LEU A 1 116 ? -1.411 -5.777 17.692 1.00 79.44 116 LEU A CA 1
ATOM 909 C C . LEU A 1 116 ? -0.507 -6.249 18.835 1.00 79.44 116 LEU A C 1
ATOM 911 O O . LEU A 1 116 ? -0.625 -7.398 19.264 1.00 79.44 116 LEU A O 1
ATOM 915 N N . GLU A 1 117 ? 0.323 -5.354 19.370 1.00 74.62 117 GLU A N 1
ATOM 916 C CA . GLU A 1 117 ? 1.215 -5.638 20.501 1.00 74.62 117 GLU A CA 1
ATOM 917 C C . GLU A 1 117 ? 0.417 -6.006 21.763 1.00 74.62 117 GLU A C 1
ATOM 919 O O . GLU A 1 117 ? 0.622 -7.068 22.351 1.00 74.62 117 GLU A O 1
ATOM 924 N N . GLY A 1 118 ? -0.604 -5.216 22.111 1.00 61.34 118 GLY A N 1
ATOM 925 C CA . GLY A 1 118 ? -1.481 -5.513 23.247 1.00 61.34 118 GLY A CA 1
ATOM 926 C C . GLY A 1 118 ? -2.284 -6.809 23.078 1.00 61.34 118 GLY A C 1
ATOM 927 O O . GLY A 1 118 ? -2.630 -7.464 24.062 1.00 61.34 118 GLY A O 1
ATOM 928 N N . THR A 1 119 ? -2.576 -7.238 21.846 1.00 59.09 119 THR A N 1
ATOM 929 C CA . THR A 1 119 ? -3.219 -8.540 21.603 1.00 59.09 119 THR A CA 1
ATOM 930 C C . THR A 1 119 ? -2.256 -9.698 21.878 1.00 59.09 119 THR A C 1
ATOM 932 O O . THR A 1 119 ? -2.683 -10.705 22.442 1.00 59.09 119 THR A O 1
ATOM 935 N N . GLN A 1 120 ? -0.962 -9.562 21.561 1.00 54.16 120 GLN A N 1
ATOM 936 C CA . GLN A 1 120 ? 0.047 -10.564 21.927 1.00 54.16 120 GLN A CA 1
ATOM 937 C C . GLN A 1 120 ? 0.187 -10.704 23.448 1.00 54.16 120 GLN A C 1
ATOM 939 O O . GLN A 1 120 ? 0.161 -11.828 23.951 1.00 54.16 120 GLN A O 1
ATOM 944 N N . GLU A 1 121 ? 0.220 -9.591 24.184 1.00 50.84 121 GLU A N 1
ATOM 945 C CA . GLU A 1 121 ? 0.265 -9.610 25.655 1.00 50.84 121 GLU A CA 1
ATOM 946 C C . GLU A 1 121 ? -0.988 -10.266 26.269 1.00 50.84 121 GLU A C 1
ATOM 948 O O . GLU A 1 121 ? -0.909 -11.005 27.250 1.00 50.84 121 GLU A O 1
ATOM 953 N N . ASN A 1 122 ? -2.164 -10.076 25.658 1.00 48.53 122 ASN A N 1
ATOM 954 C CA . ASN A 1 122 ? -3.409 -10.703 26.120 1.00 48.53 122 ASN A CA 1
ATOM 955 C C . ASN A 1 122 ? -3.529 -12.198 25.755 1.00 48.53 122 ASN A C 1
ATOM 957 O O . ASN A 1 122 ? -4.253 -12.935 26.432 1.00 48.53 122 ASN A O 1
ATOM 961 N N . ILE A 1 123 ? -2.818 -12.681 24.728 1.00 52.62 123 ILE A N 1
ATOM 962 C CA . ILE A 1 123 ? -2.723 -14.120 24.413 1.00 52.62 123 ILE A CA 1
ATOM 963 C C . ILE A 1 123 ? -1.792 -14.837 25.403 1.00 52.62 123 ILE A C 1
ATOM 965 O O . ILE A 1 123 ? -2.021 -16.008 25.714 1.00 52.62 123 ILE A O 1
ATOM 969 N N . GLU A 1 124 ? -0.829 -14.132 26.005 1.00 44.09 124 GLU A N 1
ATOM 970 C CA . GLU A 1 124 ? 0.014 -14.661 27.089 1.00 44.09 124 GLU A CA 1
ATOM 971 C C . GLU A 1 124 ? -0.798 -15.046 28.353 1.00 44.09 124 GLU A C 1
ATOM 973 O O . GLU A 1 124 ? -0.340 -15.808 29.210 1.00 44.09 124 GLU A O 1
ATOM 978 N N . GLY A 1 125 ? -2.064 -14.610 28.430 1.00 42.78 125 GLY A N 1
ATOM 979 C CA . GLY A 1 125 ? -3.041 -15.005 29.446 1.00 42.78 125 GLY A CA 1
ATOM 980 C C . GLY A 1 125 ? -3.742 -16.352 29.208 1.00 42.78 125 GLY A C 1
ATOM 981 O O . GLY A 1 125 ? -4.244 -16.949 30.167 1.00 42.78 125 GLY A O 1
ATOM 982 N N . VAL A 1 126 ? -3.746 -16.904 27.987 1.00 45.03 126 VAL A N 1
ATOM 983 C CA . VAL A 1 126 ? -4.205 -18.285 27.744 1.00 45.03 126 VAL A CA 1
ATOM 984 C C . VAL A 1 126 ? -3.007 -19.212 27.900 1.00 45.03 126 VAL A C 1
ATOM 986 O O . VAL A 1 126 ? -2.491 -19.804 26.955 1.00 45.03 126 VAL A O 1
ATOM 989 N N . ARG A 1 127 ? -2.577 -19.378 29.155 1.00 43.84 127 ARG A N 1
ATOM 990 C CA . ARG A 1 127 ? -1.765 -20.527 29.557 1.00 43.84 127 ARG A CA 1
ATOM 991 C C . ARG A 1 127 ? -2.541 -21.796 29.213 1.00 43.84 127 ARG A C 1
ATOM 993 O O . ARG A 1 127 ? -3.350 -22.279 30.009 1.00 43.84 127 ARG A O 1
ATOM 1000 N N . VAL A 1 128 ? -2.273 -22.371 28.042 1.00 41.28 128 VAL A N 1
ATOM 1001 C CA . VAL A 1 128 ? -2.524 -23.790 27.803 1.00 41.28 128 VAL A CA 1
ATOM 1002 C C . VAL A 1 128 ? -1.802 -24.511 28.933 1.00 41.28 128 VAL A C 1
ATOM 1004 O O . VAL A 1 128 ? -0.583 -24.419 29.067 1.00 41.28 128 VAL A O 1
ATOM 1007 N N . LYS A 1 129 ? -2.564 -25.170 29.810 1.00 42.41 129 LYS A N 1
ATOM 1008 C CA . LYS A 1 129 ? -2.019 -26.019 30.867 1.00 42.41 129 LYS A CA 1
ATOM 1009 C C . LYS A 1 129 ? -1.334 -27.219 30.213 1.00 42.41 129 LYS A C 1
ATOM 1011 O O . LYS A 1 129 ? -1.874 -28.320 30.218 1.00 42.41 129 LYS A O 1
ATOM 1016 N N . SER A 1 130 ? -0.137 -27.040 29.665 1.00 46.78 130 SER A N 1
ATOM 1017 C CA . SER A 1 130 ? 0.789 -28.153 29.547 1.00 46.78 130 SER A CA 1
ATOM 1018 C C . SER A 1 130 ? 1.175 -28.520 30.975 1.00 46.78 130 SER A C 1
ATOM 1020 O O . SER A 1 130 ? 1.793 -27.730 31.688 1.00 46.78 130 SER A O 1
ATOM 1022 N N . CYS A 1 131 ? 0.753 -29.699 31.421 1.00 40.94 131 CYS A N 1
ATOM 1023 C CA . CYS A 1 131 ? 1.044 -30.269 32.734 1.00 40.94 131 CYS A CA 1
ATOM 1024 C C . CYS A 1 131 ? 2.535 -30.619 32.926 1.00 40.94 131 CYS A C 1
ATOM 1026 O O . CYS A 1 131 ? 2.846 -31.680 33.465 1.00 40.94 131 CYS A O 1
ATOM 1028 N N . LEU A 1 132 ? 3.467 -29.756 32.518 1.00 43.97 132 LEU A N 1
ATOM 1029 C CA . LEU A 1 132 ? 4.879 -29.922 32.825 1.00 43.97 132 LEU A CA 1
ATOM 1030 C C . LEU A 1 132 ? 5.175 -29.200 34.138 1.00 43.97 132 LEU A C 1
ATOM 1032 O O . LEU A 1 132 ? 5.356 -27.986 34.209 1.00 43.97 132 LEU A O 1
ATOM 1036 N N . ARG A 1 133 ? 5.134 -29.974 35.224 1.00 40.38 133 ARG A N 1
ATOM 1037 C CA . ARG A 1 133 ? 5.534 -29.508 36.548 1.00 40.38 133 ARG A CA 1
ATOM 1038 C C . ARG A 1 133 ? 7.042 -29.271 36.538 1.00 40.38 133 ARG A C 1
ATOM 1040 O O . ARG A 1 133 ? 7.799 -30.230 36.645 1.00 40.38 133 ARG A O 1
ATOM 1047 N N . HIS A 1 134 ? 7.468 -28.016 36.532 1.00 36.47 134 HIS A N 1
ATOM 1048 C CA . HIS A 1 134 ? 8.783 -27.661 37.053 1.00 36.47 134 HIS A CA 1
ATOM 1049 C C . HIS A 1 134 ? 8.603 -26.891 38.362 1.00 36.47 134 HIS A C 1
ATOM 1051 O O . HIS A 1 134 ? 7.992 -25.827 38.430 1.00 36.47 134 HIS A O 1
ATOM 1057 N N . LYS A 1 135 ? 9.039 -27.552 39.439 1.00 37.47 135 LYS A N 1
ATOM 1058 C CA . LYS A 1 135 ? 9.135 -27.020 40.798 1.00 37.47 135 LYS A CA 1
ATOM 1059 C C . LYS A 1 135 ? 10.142 -25.869 40.813 1.00 37.47 135 LYS A C 1
ATOM 1061 O O . LYS A 1 135 ? 11.283 -26.141 40.479 1.00 37.47 135 LYS A O 1
ATOM 1066 N N . GLY A 1 136 ? 9.708 -24.711 41.327 1.00 33.12 136 GLY A N 1
ATOM 1067 C CA . GLY A 1 136 ? 10.490 -23.687 42.051 1.00 33.12 136 GLY A CA 1
ATOM 1068 C C . GLY A 1 136 ? 11.673 -23.034 41.312 1.00 33.12 136 GLY A C 1
ATOM 1069 O O . GLY A 1 136 ? 12.383 -23.682 40.573 1.00 33.12 136 GLY A O 1
ATOM 1070 N N . ALA A 1 137 ? 12.009 -21.764 41.491 1.00 31.91 137 ALA A N 1
ATOM 1071 C CA . ALA A 1 137 ? 11.486 -20.708 42.337 1.00 31.91 137 ALA A CA 1
ATOM 1072 C C . ALA A 1 137 ? 11.968 -19.352 41.771 1.00 31.91 137 ALA A C 1
ATOM 1074 O O . ALA A 1 137 ? 13.052 -19.278 41.214 1.00 31.91 137 ALA A O 1
ATOM 1075 N N . SER A 1 138 ? 11.144 -18.320 41.972 1.00 35.75 138 SER A N 1
ATOM 1076 C CA . SER A 1 138 ? 11.487 -16.909 42.224 1.00 35.75 138 SER A CA 1
ATOM 1077 C C . SER A 1 138 ? 12.520 -16.161 41.355 1.00 35.75 138 SER A C 1
ATOM 1079 O O . SER A 1 138 ? 13.721 -16.302 41.530 1.00 35.75 138 SER A O 1
ATOM 1081 N N . LEU A 1 139 ? 11.974 -15.252 40.539 1.00 41.28 139 LEU A N 1
ATOM 1082 C CA . LEU A 1 139 ? 12.229 -13.800 40.428 1.00 41.28 139 LEU A CA 1
ATOM 1083 C C . LEU A 1 139 ? 13.643 -13.211 40.670 1.00 41.28 139 LEU A C 1
ATOM 1085 O O . LEU A 1 139 ? 14.098 -13.133 41.809 1.00 41.28 139 LEU A O 1
ATOM 1089 N N . GLU A 1 140 ? 14.128 -12.584 39.582 1.00 30.88 140 GLU A N 1
ATOM 1090 C CA . GLU A 1 140 ? 14.917 -11.332 39.489 1.00 30.88 140 GLU A CA 1
ATOM 1091 C C . GLU A 1 140 ? 16.458 -11.375 39.736 1.00 30.88 140 GLU A C 1
ATOM 1093 O O . GLU A 1 140 ? 16.963 -12.294 40.372 1.00 30.88 140 GLU A O 1
ATOM 1098 N N . PRO A 1 141 ? 17.255 -10.390 39.247 1.00 49.03 141 PRO A N 1
ATOM 1099 C CA . PRO A 1 141 ? 17.577 -10.138 37.825 1.00 49.03 141 PRO A CA 1
ATOM 1100 C C . PRO A 1 141 ? 19.047 -9.670 37.650 1.00 49.03 141 PRO A C 1
ATOM 1102 O O . PRO A 1 141 ? 19.366 -8.570 38.089 1.00 49.03 141 PRO A O 1
ATOM 1105 N N . ILE A 1 142 ? 19.997 -10.401 37.045 1.00 30.83 142 ILE A N 1
ATOM 1106 C CA . ILE A 1 142 ? 21.390 -9.883 37.042 1.00 30.83 142 ILE A CA 1
ATOM 1107 C C . ILE A 1 142 ? 22.157 -10.134 35.739 1.00 30.83 142 ILE A C 1
ATOM 1109 O O . ILE A 1 142 ? 22.436 -11.267 35.369 1.00 30.83 142 ILE A O 1
ATOM 1113 N N . ASN A 1 143 ? 22.474 -8.999 35.102 1.00 31.62 143 ASN A N 1
ATOM 1114 C CA . ASN A 1 143 ? 23.625 -8.627 34.273 1.00 31.62 143 ASN A CA 1
ATOM 1115 C C . ASN A 1 143 ? 24.414 -9.742 33.580 1.00 31.62 143 ASN A C 1
ATOM 1117 O O . ASN A 1 143 ? 25.110 -10.530 34.215 1.00 31.62 143 ASN A O 1
ATOM 1121 N N . LEU A 1 144 ? 24.422 -9.662 32.247 1.00 35.03 144 LEU A N 1
ATOM 1122 C CA . LEU A 1 144 ? 25.395 -10.322 31.388 1.00 35.03 144 LEU A CA 1
ATOM 1123 C C . LEU A 1 144 ? 26.776 -9.678 31.624 1.00 35.03 144 LEU A C 1
ATOM 1125 O O . LEU A 1 144 ? 27.132 -8.684 30.993 1.00 35.03 144 LEU A O 1
ATOM 1129 N N . LEU A 1 145 ? 27.533 -10.208 32.579 1.00 32.31 145 LEU A N 1
ATOM 1130 C CA . LEU A 1 145 ? 28.975 -10.009 32.663 1.00 32.31 145 LEU A CA 1
ATOM 1131 C C . LEU A 1 145 ? 29.632 -11.378 32.545 1.00 32.31 145 LEU A C 1
ATOM 1133 O O . LEU A 1 145 ? 29.233 -12.334 33.205 1.00 32.31 145 LEU A O 1
ATOM 1137 N N . GLU A 1 146 ? 30.577 -11.416 31.613 1.00 39.44 146 GLU A N 1
ATOM 1138 C CA . GLU A 1 146 ? 31.465 -12.500 31.213 1.00 39.44 146 GLU A CA 1
ATOM 1139 C C . GLU A 1 146 ? 31.888 -13.409 32.372 1.00 39.44 146 GLU A C 1
ATOM 1141 O O . GLU A 1 146 ? 32.081 -12.923 33.484 1.00 39.44 146 GLU A O 1
ATOM 1146 N N . VAL A 1 147 ? 32.135 -14.694 32.080 1.00 32.84 147 VAL A N 1
ATOM 1147 C CA . VAL A 1 147 ? 33.418 -15.377 32.353 1.00 32.84 147 VAL A CA 1
ATOM 1148 C C . VAL A 1 147 ? 33.277 -16.903 32.219 1.00 32.84 147 VAL A C 1
ATOM 1150 O O . VAL A 1 147 ? 32.510 -17.543 32.927 1.00 32.84 147 VAL A O 1
ATOM 1153 N N . GLN A 1 148 ? 34.099 -17.410 31.298 1.00 26.58 148 GLN A N 1
ATOM 1154 C CA . GLN A 1 148 ? 34.927 -18.622 31.330 1.00 26.58 148 GLN A CA 1
ATOM 1155 C C . GLN A 1 148 ? 34.302 -20.024 31.342 1.00 26.58 148 GLN A C 1
ATOM 1157 O O . GLN A 1 148 ? 33.492 -20.416 32.174 1.00 26.58 148 GLN A O 1
ATOM 1162 N N . GLU A 1 149 ? 34.831 -20.777 30.379 1.00 43.44 149 GLU A N 1
ATOM 1163 C CA . GLU A 1 149 ? 34.955 -22.224 30.297 1.00 43.44 149 GLU A CA 1
ATOM 1164 C C . GLU A 1 149 ? 35.419 -22.842 31.624 1.00 43.44 149 GLU A C 1
ATOM 1166 O O . GLU A 1 149 ? 36.433 -22.422 32.174 1.00 43.44 149 GLU A O 1
ATOM 1171 N N . GLU A 1 150 ? 34.749 -23.908 32.065 1.00 31.09 150 GLU A N 1
ATOM 1172 C CA . GLU A 1 150 ? 35.426 -25.030 32.715 1.00 31.09 150 GLU A CA 1
ATOM 1173 C C . GLU A 1 150 ? 34.799 -26.356 32.268 1.00 31.09 150 GLU A C 1
ATOM 1175 O O . GLU A 1 150 ? 33.581 -26.520 32.165 1.00 31.09 150 GLU A O 1
ATOM 1180 N N . ASP A 1 151 ? 35.709 -27.277 31.970 1.00 36.84 151 ASP A N 1
ATOM 1181 C CA . ASP A 1 151 ? 35.539 -28.634 31.476 1.00 36.84 151 ASP A CA 1
ATOM 1182 C C . ASP A 1 151 ? 34.568 -29.503 32.284 1.00 36.84 151 ASP A C 1
ATOM 1184 O O . ASP A 1 151 ? 34.568 -29.522 33.514 1.00 36.84 151 ASP A O 1
ATOM 1188 N N . THR A 1 152 ? 33.866 -30.402 31.590 1.00 35.94 152 THR A N 1
ATOM 1189 C CA . THR A 1 152 ? 33.696 -31.774 32.095 1.00 35.94 152 THR A CA 1
ATOM 1190 C C . THR A 1 152 ? 33.547 -32.766 30.943 1.00 35.94 152 THR A C 1
ATOM 1192 O O . THR A 1 152 ? 32.595 -32.749 30.167 1.00 35.94 152 THR A O 1
ATOM 1195 N N . VAL A 1 153 ? 34.545 -33.641 30.850 1.00 37.31 153 VAL A N 1
ATOM 1196 C CA . VAL A 1 153 ? 34.739 -34.682 29.840 1.00 37.31 153 VAL A CA 1
ATOM 1197 C C . VAL A 1 153 ? 34.127 -36.012 30.315 1.00 37.31 153 VAL A C 1
ATOM 1199 O O . VAL A 1 153 ? 34.116 -36.329 31.502 1.00 37.31 153 VAL A O 1
ATOM 1202 N N . VAL A 1 154 ? 33.743 -36.814 29.315 1.00 34.72 154 VAL A N 1
ATOM 1203 C CA . VAL A 1 154 ? 33.548 -38.278 29.254 1.00 34.72 154 VAL A CA 1
ATOM 1204 C C . VAL A 1 154 ? 32.116 -38.799 29.388 1.00 34.72 154 VAL A C 1
ATOM 1206 O O . VAL A 1 154 ? 31.582 -39.030 30.469 1.00 34.72 154 VAL A O 1
ATOM 1209 N N . GLY A 1 155 ? 31.579 -39.170 28.226 1.00 32.56 155 GLY A N 1
ATOM 1210 C CA . GLY A 1 155 ? 30.494 -40.128 28.068 1.00 32.56 155 GLY A CA 1
ATOM 1211 C C . GLY A 1 155 ? 30.455 -40.645 26.634 1.00 32.56 155 GLY A C 1
ATOM 1212 O O . GLY A 1 155 ? 29.544 -40.318 25.885 1.00 32.56 155 GLY A O 1
ATOM 1213 N N . GLU A 1 156 ? 31.477 -41.404 26.235 1.00 39.50 156 GLU A N 1
ATOM 1214 C CA . GLU A 1 156 ? 31.604 -42.022 24.913 1.00 39.50 156 GLU A CA 1
ATOM 1215 C C . GLU A 1 156 ? 30.436 -42.992 24.651 1.00 39.50 156 GLU A C 1
ATOM 1217 O O . GLU A 1 156 ? 30.369 -44.089 25.209 1.00 39.50 156 GLU A O 1
ATOM 1222 N N . LYS A 1 157 ? 29.497 -42.580 23.792 1.00 41.41 157 LYS A N 1
ATOM 1223 C CA . LYS A 1 157 ? 28.624 -43.485 23.039 1.00 41.41 157 LYS A CA 1
ATOM 1224 C C . LYS A 1 157 ? 28.471 -42.971 21.617 1.00 41.41 157 LYS A C 1
ATOM 1226 O O . LYS A 1 157 ? 27.724 -42.042 21.335 1.00 41.41 157 LYS A O 1
ATOM 1231 N N . THR A 1 158 ? 29.211 -43.628 20.742 1.00 41.09 158 THR A N 1
ATOM 1232 C CA . THR A 1 158 ? 29.137 -43.568 19.290 1.00 41.09 158 THR A CA 1
ATOM 1233 C C . THR A 1 158 ? 27.736 -43.926 18.788 1.00 41.09 158 THR A C 1
ATOM 1235 O O . THR A 1 158 ? 27.257 -45.046 18.962 1.00 41.09 158 THR A O 1
ATOM 1238 N N . VAL A 1 159 ? 27.101 -42.965 18.119 1.00 42.94 159 VAL A N 1
ATOM 1239 C CA . VAL A 1 159 ? 25.987 -43.157 17.178 1.00 42.94 159 VAL A CA 1
ATOM 1240 C C . VAL A 1 159 ? 26.328 -42.307 15.943 1.00 42.94 159 VAL A C 1
ATOM 1242 O O . VAL A 1 159 ? 26.830 -41.199 16.127 1.00 42.94 159 VAL A O 1
ATOM 1245 N N . PRO A 1 160 ? 26.170 -42.817 14.705 1.00 41.19 160 PRO A N 1
ATOM 1246 C CA . PRO A 1 160 ? 26.812 -42.232 13.535 1.00 41.19 160 PRO A CA 1
ATOM 1247 C C . PRO A 1 160 ? 26.208 -40.882 13.148 1.00 41.19 160 PRO A C 1
ATOM 1249 O O . PRO A 1 160 ? 24.993 -40.717 13.055 1.00 41.19 160 PRO A O 1
ATOM 1252 N N . GLU A 1 161 ? 27.109 -39.948 12.882 1.00 45.88 161 GLU A N 1
ATOM 1253 C CA . GLU A 1 161 ? 26.903 -38.603 12.364 1.00 45.88 161 GLU A CA 1
ATOM 1254 C C . GLU A 1 161 ? 26.410 -38.669 10.910 1.00 45.88 161 GLU A C 1
ATOM 1256 O O . GLU A 1 161 ? 27.190 -38.659 9.962 1.00 45.88 161 GLU A O 1
ATOM 1261 N N . ALA A 1 162 ? 25.103 -38.830 10.717 1.00 49.28 162 ALA A N 1
ATOM 1262 C CA . ALA A 1 162 ? 24.506 -38.775 9.387 1.00 49.28 162 ALA A CA 1
ATOM 1263 C C . ALA A 1 162 ? 23.042 -38.333 9.428 1.00 49.28 162 ALA A C 1
ATOM 1265 O O . ALA A 1 162 ? 22.211 -38.997 8.829 1.00 49.28 162 ALA A O 1
ATOM 1266 N N . GLU A 1 163 ? 22.706 -37.246 10.137 1.00 46.97 163 GLU A N 1
ATOM 1267 C CA . GLU A 1 163 ? 21.415 -36.557 9.918 1.00 46.97 163 GLU A CA 1
ATOM 1268 C C . GLU A 1 163 ? 21.315 -35.144 10.530 1.00 46.97 163 GLU A C 1
ATOM 1270 O O . GLU A 1 163 ? 20.235 -34.679 10.887 1.00 46.97 163 GLU A O 1
ATOM 1275 N N . SER A 1 164 ? 22.426 -34.407 10.637 1.00 50.09 164 SER A N 1
ATOM 1276 C CA . SER A 1 164 ? 22.388 -33.031 11.157 1.00 50.09 164 SER A CA 1
ATOM 1277 C C . SER A 1 164 ? 23.361 -32.082 10.460 1.00 50.09 164 SER A C 1
ATOM 1279 O O . SER A 1 164 ? 24.214 -31.490 11.110 1.00 50.09 164 SER A O 1
ATOM 1281 N N . LEU A 1 165 ? 23.211 -31.899 9.147 1.00 46.84 165 LEU A N 1
ATOM 1282 C CA . LEU A 1 165 ? 23.690 -30.698 8.454 1.00 46.84 165 LEU A CA 1
ATOM 1283 C C . LEU A 1 165 ? 22.703 -30.334 7.333 1.00 46.84 165 LEU A C 1
ATOM 1285 O O . LEU A 1 165 ? 22.589 -31.085 6.361 1.00 46.84 165 LEU A O 1
ATOM 1289 N N . PRO A 1 166 ? 21.980 -29.204 7.418 1.00 43.47 166 PRO A N 1
ATOM 1290 C CA . PRO A 1 166 ? 21.375 -28.615 6.241 1.00 43.47 166 PRO A CA 1
ATOM 1291 C C . PRO A 1 166 ? 22.480 -27.861 5.483 1.00 43.47 166 PRO A C 1
ATOM 1293 O O . PRO A 1 166 ? 23.192 -27.052 6.067 1.00 43.47 166 PRO A O 1
ATOM 1296 N N . PHE A 1 167 ? 22.591 -28.120 4.179 1.00 45.06 167 PHE A N 1
ATOM 1297 C CA . PHE A 1 167 ? 23.486 -27.455 3.219 1.00 45.06 167 PHE A CA 1
ATOM 1298 C C . PHE A 1 167 ? 24.982 -27.816 3.273 1.00 45.06 167 PHE A C 1
ATOM 1300 O O . PHE A 1 167 ? 25.813 -27.054 3.754 1.00 45.06 167 PHE A O 1
ATOM 1307 N N . ASN A 1 168 ? 25.347 -28.912 2.596 1.00 42.50 168 ASN A N 1
ATOM 1308 C CA . ASN A 1 168 ? 26.682 -29.046 2.008 1.00 42.50 168 ASN A CA 1
ATOM 1309 C C . ASN A 1 168 ? 26.695 -28.364 0.630 1.00 42.50 168 ASN A C 1
ATOM 1311 O O . ASN A 1 168 ? 26.030 -28.811 -0.304 1.00 42.50 168 ASN A O 1
ATOM 1315 N N . PHE A 1 169 ? 27.462 -27.279 0.510 1.00 45.78 169 PHE A N 1
ATOM 1316 C CA . PHE A 1 169 ? 27.629 -26.471 -0.709 1.00 45.78 169 PHE A CA 1
ATOM 1317 C C . PHE A 1 169 ? 28.508 -27.152 -1.781 1.00 45.78 169 PHE A C 1
ATOM 1319 O O . PHE A 1 169 ? 28.690 -26.638 -2.880 1.00 45.78 169 PHE A O 1
ATOM 1326 N N . GLU A 1 170 ? 29.052 -28.331 -1.482 1.00 45.56 170 GLU A N 1
ATOM 1327 C CA . GLU A 1 170 ? 30.109 -28.974 -2.272 1.00 45.56 170 GLU A CA 1
ATOM 1328 C C . GLU A 1 170 ? 29.587 -29.991 -3.306 1.00 45.56 170 GLU A C 1
ATOM 1330 O O . GLU A 1 170 ? 30.360 -30.664 -3.977 1.00 45.56 170 GLU A O 1
ATOM 1335 N N . MET A 1 171 ? 28.263 -30.082 -3.489 1.00 42.94 171 MET A N 1
ATOM 1336 C CA . MET A 1 171 ? 27.624 -31.028 -4.419 1.00 42.94 171 MET A CA 1
ATOM 1337 C C . MET A 1 171 ? 27.107 -30.378 -5.719 1.00 42.94 171 MET A C 1
ATOM 1339 O O . MET A 1 171 ? 26.265 -30.950 -6.413 1.00 42.94 171 MET A O 1
ATOM 1343 N N . LEU A 1 172 ? 27.603 -29.182 -6.066 1.00 47.00 172 LEU A N 1
ATOM 1344 C CA . LEU A 1 172 ? 27.246 -28.467 -7.303 1.00 47.00 172 LEU A CA 1
ATOM 1345 C C . LEU A 1 172 ? 28.436 -28.123 -8.219 1.00 47.00 172 LEU A C 1
ATOM 1347 O O . LEU A 1 172 ? 28.210 -27.555 -9.287 1.00 47.00 172 LEU A O 1
ATOM 1351 N N . SER A 1 173 ? 29.680 -28.486 -7.882 1.00 49.47 173 SER A N 1
ATOM 1352 C CA . SER A 1 173 ? 30.833 -28.131 -8.732 1.00 49.47 173 SER A CA 1
ATOM 1353 C C . SER A 1 173 ? 31.053 -29.055 -9.942 1.00 49.47 173 SER A C 1
ATOM 1355 O O . SER A 1 173 ? 31.774 -28.675 -10.859 1.00 49.47 173 SER A O 1
ATOM 1357 N N . ASP A 1 174 ? 30.388 -30.215 -10.023 1.00 48.81 174 ASP A N 1
ATOM 1358 C CA . ASP A 1 174 ? 30.824 -31.279 -10.946 1.00 48.81 174 ASP A CA 1
ATOM 1359 C C . ASP A 1 174 ? 29.925 -31.569 -12.162 1.00 48.81 174 ASP A C 1
ATOM 1361 O O . ASP A 1 174 ? 30.133 -32.577 -12.845 1.00 48.81 174 ASP A O 1
ATOM 1365 N N . LYS A 1 175 ? 28.940 -30.719 -12.506 1.00 48.09 175 LYS A N 1
ATOM 1366 C CA . LYS A 1 175 ? 28.056 -31.011 -13.665 1.00 48.09 175 LYS A CA 1
ATOM 1367 C C . LYS A 1 175 ? 27.721 -29.897 -14.657 1.00 48.09 175 LYS A C 1
ATOM 1369 O O . LYS A 1 175 ? 26.958 -30.173 -15.576 1.00 48.09 175 LYS A O 1
ATOM 1374 N N . ASN A 1 176 ? 28.371 -28.734 -14.621 1.00 41.06 176 ASN A N 1
ATOM 1375 C CA . ASN A 1 176 ? 28.241 -27.750 -15.708 1.00 41.06 176 ASN A CA 1
ATOM 1376 C C . ASN A 1 176 ? 29.544 -27.596 -16.504 1.00 41.06 176 ASN A C 1
ATOM 1378 O O . ASN A 1 176 ? 30.185 -26.549 -16.501 1.00 41.06 176 ASN A O 1
ATOM 1382 N N . LYS A 1 177 ? 29.906 -28.641 -17.261 1.00 41.25 177 LYS A N 1
ATOM 1383 C CA . LYS A 1 177 ? 30.734 -28.468 -18.465 1.00 41.25 177 LYS A CA 1
ATOM 1384 C C . LYS A 1 177 ? 29.889 -27.751 -19.521 1.00 41.25 177 LYS A C 1
ATOM 1386 O O . LYS A 1 177 ? 29.229 -28.390 -20.336 1.00 41.25 177 LYS A O 1
ATOM 1391 N N . LEU A 1 178 ? 29.887 -26.421 -19.483 1.00 40.94 178 LEU A N 1
ATOM 1392 C CA . LEU A 1 178 ? 29.450 -25.597 -20.605 1.00 40.94 178 LEU A CA 1
ATOM 1393 C C . LEU A 1 178 ? 30.477 -25.769 -21.727 1.00 40.94 178 LEU A C 1
ATOM 1395 O O . LEU A 1 178 ? 31.582 -25.236 -21.668 1.00 40.94 178 LEU A O 1
ATOM 1399 N N . PHE A 1 179 ? 30.127 -26.571 -22.729 1.00 38.38 179 PHE A N 1
ATOM 1400 C CA . PHE A 1 179 ? 30.844 -26.581 -23.994 1.00 38.38 179 PHE A CA 1
ATOM 1401 C C . PHE A 1 179 ? 30.670 -25.209 -24.648 1.00 38.38 179 PHE A C 1
ATOM 1403 O O . PHE A 1 179 ? 29.546 -24.767 -24.887 1.00 38.38 179 PHE A O 1
ATOM 1410 N N . ALA A 1 180 ? 31.789 -24.538 -24.913 1.00 39.38 180 ALA A N 1
ATOM 1411 C CA . ALA A 1 180 ? 31.834 -23.377 -25.783 1.00 39.38 180 ALA A CA 1
ATOM 1412 C C . ALA A 1 180 ? 31.337 -23.797 -27.173 1.00 39.38 180 ALA A C 1
ATOM 1414 O O . ALA A 1 180 ? 31.946 -24.646 -27.820 1.00 39.38 180 ALA A O 1
ATOM 1415 N N . VAL A 1 181 ? 30.217 -23.229 -27.617 1.00 38.72 181 VAL A N 1
ATOM 1416 C CA . VAL A 1 181 ? 29.860 -23.243 -29.035 1.00 38.72 181 VAL A CA 1
ATOM 1417 C C . VAL A 1 181 ? 30.577 -22.053 -29.654 1.00 38.72 181 VAL A C 1
ATOM 1419 O O . VAL A 1 181 ? 30.230 -20.902 -29.393 1.00 38.72 181 VAL A O 1
ATOM 1422 N N . GLU A 1 182 ? 31.627 -22.357 -30.413 1.00 42.69 182 GLU A N 1
ATOM 1423 C CA . GLU A 1 182 ? 32.306 -21.417 -31.296 1.00 42.69 182 GLU A CA 1
ATOM 1424 C C . GLU A 1 182 ? 31.284 -20.728 -32.207 1.00 42.69 182 GLU A C 1
ATOM 1426 O O . GLU A 1 182 ? 30.478 -21.362 -32.889 1.00 42.69 182 GLU A O 1
ATOM 1431 N N . SER A 1 183 ? 31.335 -19.402 -32.227 1.00 45.66 183 SER A N 1
ATOM 1432 C CA . SER A 1 183 ? 30.703 -18.576 -33.243 1.00 45.66 183 SER A CA 1
ATOM 1433 C C . SER A 1 183 ? 31.447 -18.750 -34.570 1.00 45.66 183 SER A C 1
ATOM 1435 O O . SER A 1 183 ? 32.436 -18.063 -34.817 1.00 45.66 183 SER A O 1
ATOM 1437 N N . LEU A 1 184 ? 30.968 -19.647 -35.431 1.00 41.94 184 LEU A N 1
ATOM 1438 C CA . LEU A 1 184 ? 31.280 -19.627 -36.862 1.00 41.94 184 LEU A CA 1
ATOM 1439 C C . LEU A 1 184 ? 30.303 -18.670 -37.552 1.00 41.94 184 LEU A C 1
ATOM 1441 O O . LEU A 1 184 ? 29.224 -19.057 -37.993 1.00 41.94 184 LEU A O 1
ATOM 1445 N N . ALA A 1 185 ? 30.667 -17.388 -37.578 1.00 40.94 185 ALA A N 1
ATOM 1446 C CA . ALA A 1 185 ? 30.118 -16.451 -38.545 1.00 40.94 185 ALA A CA 1
ATOM 1447 C C . ALA A 1 185 ? 30.936 -16.607 -39.831 1.00 40.94 185 ALA A C 1
ATOM 1449 O O . ALA A 1 185 ? 32.100 -16.213 -39.870 1.00 40.94 185 ALA A O 1
ATOM 1450 N N . ASP A 1 186 ? 30.330 -17.222 -40.846 1.00 39.69 186 ASP A N 1
ATOM 1451 C CA . ASP A 1 186 ? 30.901 -17.307 -42.185 1.00 39.69 186 ASP A CA 1
ATOM 1452 C C . ASP A 1 186 ? 31.158 -15.902 -42.750 1.00 39.69 186 ASP A C 1
ATOM 1454 O O . ASP A 1 186 ? 30.273 -15.039 -42.808 1.00 39.69 186 ASP A O 1
ATOM 1458 N N . GLU A 1 187 ? 32.402 -15.696 -43.178 1.00 40.91 187 GLU A N 1
ATOM 1459 C CA . GLU A 1 187 ? 32.798 -14.653 -44.111 1.00 40.91 187 GLU A CA 1
ATOM 1460 C C . GLU A 1 187 ? 32.100 -14.873 -45.463 1.00 40.91 187 GLU A C 1
ATOM 1462 O O . GLU A 1 187 ? 32.261 -15.912 -46.090 1.00 40.91 187 GLU A O 1
ATOM 1467 N N . LYS A 1 188 ? 31.352 -13.846 -45.875 1.00 37.56 188 LYS A N 1
ATOM 1468 C CA . LYS A 1 188 ? 31.182 -13.303 -47.236 1.00 37.56 188 LYS A CA 1
ATOM 1469 C C . LYS A 1 188 ? 31.048 -14.241 -48.447 1.00 37.56 188 LYS A C 1
ATOM 1471 O O . LYS A 1 188 ? 32.054 -14.847 -48.870 1.00 37.56 188 LYS A O 1
#

Organism: NCBI:txid1347790

Foldseek 3Di:
DDDDPWFKKKWAFLDQQQDLVNCCVLLVHDSVQEDAAVVQVPDPDDDNVSHKYDDRNRRIIMDIDDPVSLQVSQQGHGTFKMWTPDDDDDPPDDDPPDDPPDDTDIRGHVVSVVVVVVVVVVVVVPPPPPVPDDDDDDDDDDDDDDDDDDDDDDDDDDDDDDDDDDDDPPPPPPPDPPDDDDPPPDDD